Protein AF-A0A3B8NAS3-F1 (afdb_monomer_lite)

Foldseek 3Di:
DDPPPDPPVVVVVVVVVVVVVVVVVVVCCVVVVPPPQQDDDLLLQCCLPVHPPPPSVVLVPDPVNCRSVQLVVQLCCLVVVDVDHRDEDPAWDFADDPLVLQADDDVLLCVQFPQPPFDDPVSNLVSLLVLLQPQPNCPVDDPVSSNVLSVQLSRLLGRNQQGWAWWADPNDIDTFGSSNPHSSSLSSQLCHQASSFQRTKDWDQDPDPPDRTWIQGGSNRQTPVLLVVLCNGCVVSVDRADPSSCSHSNVVSSSSSVSSSVSSCVVVVD

Structure (mmCIF, N/CA/C/O backbone):
data_AF-A0A3B8NAS3-F1
#
_entry.id   AF-A0A3B8NAS3-F1
#
loop_
_atom_site.group_PDB
_atom_site.id
_atom_site.type_symbol
_atom_site.label_atom_id
_atom_site.label_alt_id
_atom_site.label_comp_id
_atom_site.label_asym_id
_atom_site.label_entity_id
_atom_site.label_seq_id
_atom_site.pdbx_PDB_ins_code
_atom_site.Cartn_x
_atom_site.Cartn_y
_atom_site.Cartn_z
_atom_site.occupancy
_atom_site.B_iso_or_equiv
_atom_site.auth_seq_id
_atom_site.auth_comp_id
_atom_site.auth_asym_id
_atom_site.auth_atom_id
_atom_site.pdbx_PDB_model_num
ATOM 1 N N . MET A 1 1 ? -43.474 -71.289 -0.912 1.00 42.25 1 MET A N 1
ATOM 2 C CA . MET A 1 1 ? -43.502 -69.944 -0.306 1.00 42.25 1 MET A CA 1
ATOM 3 C C . MET A 1 1 ? -42.101 -69.642 0.193 1.00 42.25 1 MET A C 1
ATOM 5 O O . MET A 1 1 ? -41.734 -70.113 1.257 1.00 42.25 1 MET A O 1
ATOM 9 N N . THR A 1 2 ? -41.310 -68.921 -0.598 1.00 35.16 2 THR A N 1
ATOM 10 C CA . THR A 1 2 ? -39.991 -68.438 -0.173 1.00 35.16 2 THR A CA 1
ATOM 11 C C . THR A 1 2 ? -39.889 -67.001 -0.648 1.00 35.16 2 THR A C 1
ATOM 13 O O . THR A 1 2 ? -39.637 -66.734 -1.818 1.00 35.16 2 THR A O 1
ATOM 16 N N . ILE A 1 3 ? -40.209 -66.071 0.248 1.00 39.84 3 ILE A N 1
ATOM 17 C CA . ILE A 1 3 ? -40.048 -64.640 0.008 1.00 39.84 3 ILE A CA 1
ATOM 18 C C . ILE A 1 3 ? -38.548 -64.359 0.138 1.00 39.84 3 ILE A C 1
ATOM 20 O O . ILE A 1 3 ? -38.007 -64.412 1.243 1.00 39.84 3 ILE A O 1
ATOM 24 N N . MET A 1 4 ? -37.869 -64.089 -0.981 1.00 38.59 4 MET A N 1
ATOM 25 C CA . MET A 1 4 ? -36.524 -63.507 -0.970 1.00 38.59 4 MET A CA 1
ATOM 26 C C . MET A 1 4 ? -36.605 -62.130 -0.306 1.00 38.59 4 MET A C 1
ATOM 28 O O . MET A 1 4 ? -37.129 -61.173 -0.870 1.00 38.59 4 MET A O 1
ATOM 32 N N . LYS A 1 5 ? -36.108 -62.048 0.928 1.00 49.00 5 LYS A N 1
ATOM 33 C CA . LYS A 1 5 ? -36.022 -60.829 1.734 1.00 49.00 5 LYS A CA 1
ATOM 34 C C . LYS A 1 5 ? -34.544 -60.437 1.852 1.00 49.00 5 LYS A C 1
ATOM 36 O O . LYS A 1 5 ? -33.938 -60.595 2.905 1.00 49.00 5 LYS A O 1
ATOM 41 N N . THR A 1 6 ? -33.940 -59.993 0.749 1.00 50.91 6 THR A N 1
ATOM 42 C CA . THR A 1 6 ? -32.501 -59.647 0.692 1.00 50.91 6 THR A CA 1
ATOM 43 C C . THR A 1 6 ? -32.195 -58.240 0.171 1.00 50.91 6 THR A C 1
ATOM 45 O O . THR A 1 6 ? -31.082 -57.769 0.380 1.00 50.91 6 THR A O 1
ATOM 48 N N . ASN A 1 7 ? -33.162 -57.516 -0.406 1.00 52.41 7 ASN A N 1
ATOM 49 C CA . ASN A 1 7 ? -32.865 -56.252 -1.102 1.00 52.41 7 ASN A CA 1
ATOM 50 C C . ASN A 1 7 ? -32.568 -55.064 -0.162 1.00 52.41 7 ASN A C 1
ATOM 52 O O . ASN A 1 7 ? -31.621 -54.325 -0.396 1.00 52.41 7 ASN A O 1
ATOM 56 N N . GLY A 1 8 ? -33.260 -54.931 0.976 1.00 54.09 8 GLY A N 1
ATOM 57 C CA . GLY A 1 8 ? -33.121 -53.737 1.831 1.00 54.09 8 GLY A CA 1
ATOM 58 C C . GLY A 1 8 ? -31.775 -53.569 2.557 1.00 54.09 8 GLY A C 1
ATOM 59 O O . GLY A 1 8 ? -31.439 -52.463 2.965 1.00 54.09 8 GLY A O 1
ATOM 60 N N . LYS A 1 9 ? -30.988 -54.642 2.734 1.00 56.12 9 LYS A N 1
ATOM 61 C CA . LYS A 1 9 ? -29.658 -54.557 3.376 1.00 56.12 9 LYS A CA 1
ATOM 62 C C . LYS A 1 9 ? -28.564 -54.138 2.397 1.00 56.12 9 LYS A C 1
ATOM 64 O O . LYS A 1 9 ? -27.650 -53.423 2.795 1.00 56.12 9 LYS A O 1
ATOM 69 N N . ILE A 1 10 ? -28.665 -54.581 1.143 1.00 60.59 10 ILE A N 1
ATOM 70 C CA . ILE A 1 10 ? -27.736 -54.193 0.077 1.00 60.59 10 ILE A CA 1
ATOM 71 C C . ILE A 1 10 ? -27.995 -52.730 -0.292 1.00 60.59 10 ILE A C 1
ATOM 73 O O . ILE A 1 10 ? -27.046 -51.956 -0.345 1.00 60.59 10 ILE A O 1
ATOM 77 N N . ASP A 1 11 ? -29.263 -52.325 -0.400 1.00 67.31 11 ASP A N 1
ATOM 78 C CA . ASP A 1 11 ? -29.638 -50.930 -0.661 1.00 67.31 11 ASP A CA 1
ATOM 79 C C . ASP A 1 11 ? -29.150 -49.979 0.441 1.00 67.31 11 ASP A C 1
ATOM 81 O O . ASP A 1 11 ? -28.613 -48.913 0.147 1.00 67.31 11 ASP A O 1
ATOM 85 N N . LEU A 1 12 ? -29.254 -50.383 1.715 1.00 75.25 12 LEU A N 1
ATOM 86 C CA . LEU A 1 12 ? -28.736 -49.588 2.830 1.00 75.25 12 LEU A CA 1
ATOM 87 C C . LEU A 1 12 ? -27.204 -49.497 2.805 1.00 75.25 12 LEU A C 1
ATOM 89 O O . LEU A 1 12 ? -26.663 -48.413 2.989 1.00 75.25 12 LEU A O 1
ATOM 93 N N . ALA A 1 13 ? -26.502 -50.604 2.542 1.00 78.31 13 ALA A N 1
ATOM 94 C CA . ALA A 1 13 ? -25.041 -50.615 2.467 1.00 78.31 13 ALA A CA 1
ATOM 95 C C . ALA A 1 13 ? -24.512 -49.745 1.313 1.00 78.31 13 ALA A C 1
ATOM 97 O O . ALA A 1 13 ? -23.556 -48.992 1.497 1.00 78.31 13 ALA A O 1
ATOM 98 N N . VAL A 1 14 ? -25.162 -49.803 0.146 1.00 80.25 14 VAL A N 1
ATOM 99 C CA . VAL A 1 14 ? -24.832 -48.972 -1.021 1.00 80.25 14 VAL A CA 1
ATOM 100 C C . VAL A 1 14 ? -25.126 -47.498 -0.737 1.00 80.25 14 VAL A C 1
ATOM 102 O O . VAL A 1 14 ? -24.290 -46.643 -1.026 1.00 80.25 14 VAL A O 1
ATOM 105 N N . PHE A 1 15 ? -26.261 -47.188 -0.106 1.00 79.94 15 PHE A N 1
ATOM 106 C CA . PHE A 1 15 ? -26.601 -45.821 0.289 1.00 79.94 15 PHE A CA 1
ATOM 107 C C . PHE A 1 15 ? -25.605 -45.247 1.307 1.00 79.94 15 PHE A C 1
ATOM 109 O O . PHE A 1 15 ? -25.122 -44.129 1.138 1.00 79.94 15 PHE A O 1
ATOM 116 N N . THR A 1 16 ? -25.231 -46.017 2.334 1.00 84.50 16 THR A N 1
ATOM 117 C CA . THR A 1 16 ? -24.219 -45.597 3.314 1.00 84.50 16 THR A CA 1
ATOM 118 C C . THR A 1 16 ? -22.858 -45.378 2.656 1.00 84.50 16 THR A C 1
ATOM 120 O O . THR A 1 16 ? -22.213 -44.367 2.931 1.00 84.50 16 THR A O 1
ATOM 123 N N . ALA A 1 17 ? -22.436 -46.263 1.747 1.00 85.50 17 ALA A N 1
ATOM 124 C CA . ALA A 1 17 ? -21.191 -46.091 1.000 1.00 85.50 17 ALA A CA 1
ATOM 125 C C . ALA A 1 17 ? -21.200 -44.810 0.145 1.00 85.50 17 ALA A C 1
ATOM 127 O O . ALA A 1 17 ? -20.203 -44.091 0.111 1.00 85.50 17 ALA A O 1
ATOM 128 N N . LEU A 1 18 ? -22.335 -44.482 -0.482 1.00 85.81 18 LEU A N 1
ATOM 129 C CA . LEU A 1 18 ? -22.500 -43.259 -1.271 1.00 85.81 18 LEU A CA 1
ATOM 130 C C . LEU A 1 18 ? -22.397 -41.996 -0.402 1.00 85.81 18 LEU A C 1
ATOM 132 O O . LEU A 1 18 ? -21.686 -41.060 -0.757 1.00 85.81 18 LEU A O 1
ATOM 136 N N . VAL A 1 19 ? -23.064 -41.973 0.757 1.00 87.00 19 VAL A N 1
ATOM 137 C CA . VAL A 1 19 ? -23.007 -40.836 1.694 1.00 87.00 19 VAL A CA 1
ATOM 138 C C . VAL A 1 19 ? -21.587 -40.636 2.225 1.00 87.00 19 VAL A C 1
ATOM 140 O O . VAL A 1 19 ? -21.108 -39.505 2.274 1.00 87.00 19 VAL A O 1
ATOM 143 N N . VAL A 1 20 ? -20.885 -41.721 2.565 1.00 89.50 20 VAL A N 1
ATOM 144 C CA . VAL A 1 20 ? -19.481 -41.666 3.000 1.00 89.50 20 VAL A CA 1
ATOM 145 C C . VAL A 1 20 ? -18.577 -41.151 1.879 1.00 89.50 20 VAL A C 1
ATOM 147 O O . VAL A 1 20 ? -17.720 -40.310 2.138 1.00 89.50 20 VAL A O 1
ATOM 150 N N . ALA A 1 21 ? -18.793 -41.579 0.632 1.00 87.94 21 ALA A N 1
ATOM 151 C CA . ALA A 1 21 ? -18.039 -41.088 -0.519 1.00 87.94 21 ALA A CA 1
ATOM 152 C C . ALA A 1 21 ? -18.279 -39.590 -0.773 1.00 87.94 21 ALA A C 1
ATOM 154 O O . ALA A 1 21 ? -17.321 -38.848 -0.970 1.00 87.94 21 ALA A O 1
ATOM 155 N N . ILE A 1 22 ? -19.528 -39.117 -0.700 1.00 85.88 22 ILE A N 1
ATOM 156 C CA . ILE A 1 22 ? -19.862 -37.690 -0.842 1.00 85.88 22 ILE A CA 1
ATOM 157 C C . ILE A 1 22 ? -19.256 -36.869 0.301 1.00 85.88 22 ILE A C 1
ATOM 159 O O . ILE A 1 22 ? -18.725 -35.787 0.053 1.00 85.88 22 ILE A O 1
ATOM 163 N N . ALA A 1 23 ? -19.291 -37.375 1.537 1.00 83.00 23 ALA A N 1
ATOM 164 C CA . ALA A 1 23 ? -18.674 -36.719 2.685 1.00 83.00 23 ALA A CA 1
ATOM 165 C C . ALA A 1 23 ? -17.148 -36.642 2.530 1.00 83.00 23 ALA A C 1
ATOM 167 O O . ALA A 1 23 ? -16.567 -35.583 2.755 1.00 83.00 23 ALA A O 1
ATOM 168 N N . LEU A 1 24 ? -16.501 -37.721 2.078 1.00 86.00 24 LEU A N 1
ATOM 169 C CA . LEU A 1 24 ? -15.065 -37.750 1.793 1.00 86.00 24 LEU A CA 1
ATOM 170 C C . LEU A 1 24 ? -14.693 -36.789 0.668 1.00 86.00 24 LEU A C 1
ATOM 172 O O . LEU A 1 24 ? -13.782 -35.993 0.850 1.00 86.00 24 LEU A O 1
ATOM 176 N N . ILE A 1 25 ? -15.413 -36.808 -0.455 1.00 82.50 25 ILE A N 1
ATOM 177 C CA . ILE A 1 25 ? -15.167 -35.898 -1.580 1.00 82.50 25 ILE A CA 1
ATOM 178 C C . ILE A 1 25 ? -15.383 -34.450 -1.143 1.00 82.50 25 ILE A C 1
ATOM 180 O O . ILE A 1 25 ? -14.538 -33.613 -1.421 1.00 82.50 25 ILE A O 1
ATOM 184 N N . SER A 1 26 ? -16.448 -34.151 -0.398 1.00 72.19 26 SER A N 1
ATOM 185 C CA . SER A 1 26 ? -16.691 -32.811 0.158 1.00 72.19 26 SER A CA 1
ATOM 186 C C . SER A 1 26 ? -15.589 -32.382 1.127 1.00 72.19 26 SER A C 1
ATOM 188 O O . SER A 1 26 ? -15.176 -31.229 1.106 1.00 72.19 26 SER A O 1
ATOM 190 N N . THR A 1 27 ? -15.077 -33.301 1.950 1.00 75.44 27 THR A N 1
ATOM 191 C CA . THR A 1 27 ? -13.991 -33.016 2.900 1.00 75.44 27 THR A CA 1
ATOM 192 C C . THR A 1 27 ? -12.663 -32.809 2.176 1.00 75.44 27 THR A C 1
ATOM 194 O O . THR A 1 27 ? -11.937 -31.876 2.500 1.00 75.44 27 THR A O 1
ATOM 197 N N . ILE A 1 28 ? -12.358 -33.631 1.168 1.00 74.69 28 ILE A N 1
ATOM 198 C CA . ILE A 1 28 ? -11.177 -33.483 0.312 1.00 74.69 28 ILE A CA 1
ATOM 199 C C . ILE A 1 28 ? -11.277 -32.172 -0.454 1.00 74.69 28 ILE A C 1
ATOM 201 O O . ILE A 1 28 ? -10.350 -31.387 -0.390 1.00 74.69 28 ILE A O 1
ATOM 205 N N . LEU A 1 29 ? -12.411 -31.875 -1.091 1.00 66.25 29 LEU A N 1
ATOM 206 C CA . LEU A 1 29 ? -12.625 -30.609 -1.784 1.00 66.25 29 LEU A CA 1
ATOM 207 C C . LEU A 1 29 ? -12.511 -29.423 -0.831 1.00 66.25 29 LEU A C 1
ATOM 209 O O . LEU A 1 29 ? -11.868 -28.464 -1.209 1.00 66.25 29 LEU A O 1
ATOM 213 N N . PHE A 1 30 ? -13.034 -29.493 0.396 1.00 63.56 30 PHE A N 1
ATOM 214 C CA . PHE A 1 30 ? -12.893 -28.434 1.404 1.00 63.56 30 PHE A CA 1
ATOM 215 C C . PHE A 1 30 ? -11.441 -28.243 1.881 1.00 63.56 30 PHE A C 1
ATOM 217 O O . PHE A 1 30 ? -10.997 -27.118 2.115 1.00 63.56 30 PHE A O 1
ATOM 224 N N . LEU A 1 31 ? -10.683 -29.335 2.021 1.00 57.06 31 LEU A N 1
ATOM 225 C CA . LEU A 1 31 ? -9.267 -29.304 2.394 1.00 57.06 31 LEU A CA 1
ATOM 226 C C . LEU A 1 31 ? -8.372 -28.858 1.226 1.00 57.06 31 LEU A C 1
ATOM 228 O O . LEU A 1 31 ? -7.424 -28.114 1.448 1.00 57.06 31 LEU A O 1
ATOM 232 N N . SER A 1 32 ? -8.693 -29.263 -0.005 1.00 47.28 32 SER A N 1
ATOM 233 C CA . SER A 1 32 ? -8.001 -28.907 -1.250 1.00 47.28 32 SER A CA 1
ATOM 234 C C . SER A 1 32 ? -8.395 -27.526 -1.779 1.00 47.28 32 SER A C 1
ATOM 236 O O . SER A 1 32 ? -7.610 -26.903 -2.482 1.00 47.28 32 SER A O 1
ATOM 238 N N . SER A 1 33 ? -9.579 -27.014 -1.425 1.00 41.94 33 SER A N 1
ATOM 239 C CA . SER A 1 33 ? -10.022 -25.643 -1.710 1.00 41.94 33 SER A CA 1
ATOM 240 C C . SER A 1 33 ? -9.439 -24.623 -0.741 1.00 41.94 33 SER A C 1
ATOM 242 O O . SER A 1 33 ? -9.737 -23.434 -0.863 1.00 41.94 33 SER A O 1
ATOM 244 N N . ARG A 1 34 ? -8.592 -25.047 0.208 1.00 43.28 34 ARG A N 1
ATOM 245 C CA . ARG A 1 34 ? -7.581 -24.149 0.764 1.00 43.28 34 ARG A CA 1
ATOM 246 C C . ARG A 1 34 ? -6.587 -23.857 -0.354 1.00 43.28 34 ARG A C 1
ATOM 248 O O . ARG A 1 34 ? -5.502 -24.426 -0.399 1.00 43.28 34 ARG A O 1
ATOM 255 N N . VAL A 1 35 ? -7.011 -23.000 -1.286 1.00 45.69 35 VAL A N 1
ATOM 256 C CA . VAL A 1 35 ? -6.116 -22.221 -2.137 1.00 45.69 35 VAL A CA 1
ATOM 257 C C . VAL A 1 35 ? -5.003 -21.764 -1.209 1.00 45.69 35 VAL A C 1
ATOM 259 O O . VAL A 1 35 ? -5.309 -21.194 -0.159 1.00 45.69 35 VAL A O 1
ATOM 262 N N . ALA A 1 36 ? -3.759 -22.139 -1.515 1.00 53.91 36 ALA A N 1
ATOM 263 C CA . ALA A 1 36 ? -2.618 -21.707 -0.725 1.00 53.91 36 ALA A CA 1
ATOM 264 C C . ALA A 1 36 ? -2.757 -20.193 -0.551 1.00 53.91 36 ALA A C 1
ATOM 266 O O . ALA A 1 36 ? -2.854 -19.474 -1.547 1.00 53.91 36 ALA A O 1
ATOM 267 N N . GLU A 1 37 ? -2.908 -19.735 0.694 1.00 61.16 37 GLU A N 1
ATOM 268 C CA . GLU A 1 37 ? -2.966 -18.300 0.939 1.00 61.16 37 GLU A CA 1
ATOM 269 C C . GLU A 1 37 ? -1.677 -17.708 0.364 1.00 61.16 37 GLU A C 1
ATOM 271 O O . GLU A 1 37 ? -0.613 -18.312 0.561 1.00 61.16 37 GLU A O 1
ATOM 276 N N . PRO A 1 38 ? -1.753 -16.585 -0.371 1.00 71.94 38 PRO A N 1
ATOM 277 C CA . PRO A 1 38 ? -0.545 -15.902 -0.798 1.00 71.94 38 PRO A CA 1
ATOM 278 C C . PRO A 1 38 ? 0.337 -15.680 0.431 1.00 71.94 38 PRO A C 1
ATOM 280 O O . PRO A 1 38 ? -0.153 -15.313 1.499 1.00 71.94 38 PRO A O 1
ATOM 283 N N . GLY A 1 39 ? 1.613 -16.026 0.296 1.00 82.69 39 GLY A N 1
ATOM 284 C CA . GLY A 1 39 ? 2.576 -16.003 1.387 1.00 82.69 39 GLY A CA 1
ATOM 285 C C . GLY A 1 39 ? 3.516 -14.810 1.299 1.00 82.69 39 GLY A C 1
ATOM 286 O O . GLY A 1 39 ? 3.350 -13.901 0.489 1.00 82.69 39 GLY A O 1
ATOM 287 N N . PHE A 1 40 ? 4.549 -14.837 2.133 1.00 92.44 40 PHE A N 1
ATOM 288 C CA . PHE A 1 40 ? 5.656 -13.899 2.023 1.00 92.44 40 PHE A CA 1
ATOM 289 C C . PHE A 1 40 ? 6.587 -14.324 0.885 1.00 92.44 40 PHE A C 1
ATOM 291 O O . PHE A 1 40 ? 7.200 -15.390 0.972 1.00 92.44 40 PHE A O 1
ATOM 298 N N . ASP A 1 41 ? 6.728 -13.472 -0.129 1.00 94.31 41 ASP A N 1
ATOM 299 C CA . ASP A 1 41 ? 7.718 -13.627 -1.193 1.00 94.31 41 ASP A CA 1
ATOM 300 C C . ASP A 1 41 ? 8.765 -12.497 -1.103 1.00 94.31 41 ASP A C 1
ATOM 302 O O . ASP A 1 41 ? 8.419 -11.320 -1.268 1.00 94.31 41 ASP A O 1
ATOM 306 N N . PRO A 1 42 ? 10.046 -12.812 -0.832 1.00 93.88 42 PRO A N 1
ATOM 307 C CA . PRO A 1 42 ? 11.089 -11.801 -0.704 1.00 93.88 42 PRO A CA 1
ATOM 308 C C . PRO A 1 42 ? 11.365 -11.054 -2.017 1.00 93.88 42 PRO A C 1
ATOM 310 O O . PRO A 1 42 ? 11.713 -9.877 -1.967 1.00 93.88 42 PRO A O 1
ATOM 313 N N . CYS A 1 43 ? 11.175 -11.677 -3.183 1.00 95.56 43 CYS A N 1
ATOM 314 C CA . CYS A 1 43 ? 11.372 -11.017 -4.470 1.00 95.56 43 CYS A CA 1
ATOM 315 C C . CYS A 1 43 ? 10.285 -9.988 -4.762 1.00 95.56 43 CYS A C 1
ATOM 317 O O . CYS A 1 43 ? 10.601 -8.909 -5.262 1.00 95.56 43 CYS A O 1
ATOM 319 N N . VAL A 1 44 ? 9.033 -10.257 -4.386 1.00 96.31 44 VAL A N 1
ATOM 320 C CA . VAL A 1 44 ? 7.960 -9.250 -4.471 1.00 96.31 44 VAL A CA 1
ATOM 321 C C . VAL A 1 44 ? 8.300 -8.030 -3.608 1.00 96.31 44 VAL A C 1
ATOM 323 O O . VAL A 1 44 ? 8.119 -6.892 -4.040 1.00 96.31 44 VAL A O 1
ATOM 326 N N . VAL A 1 45 ? 8.857 -8.254 -2.414 1.00 96.25 45 VAL A N 1
ATOM 327 C CA . VAL A 1 45 ? 9.296 -7.186 -1.502 1.00 96.25 45 VAL A CA 1
ATOM 328 C C . VAL A 1 45 ? 10.482 -6.395 -2.068 1.00 96.25 45 VAL A C 1
ATOM 330 O O . VAL A 1 45 ? 10.477 -5.166 -1.994 1.00 96.25 45 VAL A O 1
ATOM 333 N N . VAL A 1 46 ? 11.469 -7.068 -2.675 1.00 96.25 46 VAL A N 1
ATOM 334 C CA . VAL A 1 46 ? 12.570 -6.397 -3.389 1.00 96.25 46 VAL A CA 1
ATOM 335 C C . VAL A 1 46 ? 12.017 -5.533 -4.516 1.00 96.25 46 VAL A C 1
ATOM 337 O O . VAL A 1 46 ? 12.349 -4.355 -4.591 1.00 96.25 46 VAL A O 1
ATOM 340 N N . MET A 1 47 ? 11.150 -6.078 -5.373 1.00 95.62 47 MET A N 1
ATOM 341 C CA . MET A 1 47 ? 10.590 -5.334 -6.506 1.00 95.62 47 MET A CA 1
ATOM 342 C C . MET A 1 47 ? 9.764 -4.132 -6.059 1.00 95.62 47 MET A C 1
ATOM 344 O O . MET A 1 47 ? 9.798 -3.092 -6.710 1.00 95.62 47 MET A O 1
ATOM 348 N N . TYR A 1 48 ? 9.051 -4.251 -4.938 1.00 94.94 48 TYR A N 1
ATOM 349 C CA . TYR A 1 48 ? 8.335 -3.133 -4.340 1.00 94.94 48 TYR A CA 1
ATOM 350 C C . TYR A 1 48 ? 9.263 -1.957 -4.002 1.00 94.94 48 TYR A C 1
ATOM 352 O O . TYR A 1 48 ? 8.947 -0.808 -4.303 1.00 94.94 48 TYR A O 1
ATOM 360 N N . ASN A 1 49 ? 10.412 -2.244 -3.389 1.00 93.94 49 ASN A N 1
ATOM 361 C CA . ASN A 1 49 ? 11.311 -1.224 -2.856 1.00 93.94 49 ASN A CA 1
ATOM 362 C C . ASN A 1 49 ? 12.373 -0.740 -3.851 1.00 93.94 49 ASN A C 1
ATOM 364 O O . ASN A 1 49 ? 12.598 0.460 -3.975 1.00 93.94 49 ASN A O 1
ATOM 368 N N . ALA A 1 50 ? 13.027 -1.663 -4.553 1.00 91.06 50 ALA A N 1
ATOM 369 C CA . ALA A 1 50 ? 14.094 -1.372 -5.508 1.00 91.06 50 ALA A CA 1
ATOM 370 C C . ALA A 1 50 ? 13.572 -1.085 -6.927 1.00 91.06 50 ALA A C 1
ATOM 372 O O . ALA A 1 50 ? 14.315 -0.575 -7.766 1.00 91.06 50 ALA A O 1
ATOM 373 N N . GLY A 1 51 ? 12.298 -1.386 -7.194 1.00 91.25 51 GLY A N 1
ATOM 374 C CA . GLY A 1 51 ? 11.642 -1.173 -8.477 1.00 91.25 51 GLY A CA 1
ATOM 375 C C . GLY A 1 51 ? 11.384 -2.462 -9.260 1.00 91.25 51 GLY A C 1
ATOM 376 O O . GLY A 1 51 ? 12.058 -3.483 -9.109 1.00 91.25 51 GLY A O 1
ATOM 377 N N . LEU A 1 52 ? 10.391 -2.404 -10.147 1.00 90.44 52 LEU A N 1
ATOM 378 C CA . LEU A 1 52 ? 10.035 -3.517 -11.027 1.00 90.44 52 LEU A CA 1
ATOM 379 C C . LEU A 1 52 ? 11.180 -3.815 -11.998 1.00 90.44 52 LEU A C 1
ATOM 381 O O . LEU A 1 52 ? 11.667 -2.922 -12.690 1.00 90.44 52 LEU A O 1
ATOM 385 N N . GLY A 1 53 ? 11.593 -5.082 -12.049 1.00 86.31 53 GLY A N 1
ATOM 386 C CA . GLY A 1 53 ? 12.753 -5.526 -12.826 1.00 86.31 53 GLY A CA 1
ATOM 387 C C . GLY A 1 53 ? 14.081 -5.499 -12.063 1.00 86.31 53 GLY A C 1
ATOM 388 O O . GLY A 1 53 ? 15.113 -5.804 -12.659 1.00 86.31 53 GLY A O 1
ATOM 389 N N . ALA A 1 54 ? 14.078 -5.166 -10.767 1.00 91.62 54 ALA A N 1
ATOM 390 C CA . ALA A 1 54 ? 15.248 -5.346 -9.914 1.00 91.62 54 ALA A CA 1
ATOM 391 C C . ALA A 1 54 ? 15.713 -6.815 -9.903 1.00 91.62 54 ALA A C 1
ATOM 393 O O . ALA A 1 54 ? 14.897 -7.739 -9.846 1.00 91.62 54 ALA A O 1
ATOM 394 N N . ASP A 1 55 ? 17.033 -7.029 -9.922 1.00 92.69 55 ASP A N 1
ATOM 395 C CA . ASP A 1 55 ? 17.623 -8.361 -9.770 1.00 92.69 55 ASP A CA 1
ATOM 396 C C . ASP A 1 55 ? 17.462 -8.825 -8.319 1.00 92.69 55 ASP A C 1
ATOM 398 O O . ASP A 1 55 ? 18.266 -8.495 -7.443 1.00 92.69 55 ASP A O 1
ATOM 402 N N . CYS A 1 56 ? 16.398 -9.590 -8.072 1.00 93.19 56 CYS A N 1
ATOM 403 C CA . CYS A 1 56 ? 16.079 -10.109 -6.749 1.00 93.19 56 CYS A CA 1
ATOM 404 C C . CYS A 1 56 ? 17.273 -10.829 -6.106 1.00 93.19 56 CYS A C 1
ATOM 406 O O . CYS A 1 56 ? 17.572 -10.600 -4.937 1.00 93.19 56 CYS A O 1
ATOM 408 N N . ASN A 1 57 ? 18.000 -11.653 -6.866 1.00 93.94 57 ASN A N 1
ATOM 409 C CA . ASN A 1 57 ? 19.107 -12.428 -6.312 1.00 93.94 57 ASN A CA 1
ATOM 410 C C . ASN A 1 57 ? 20.272 -11.531 -5.895 1.00 93.94 57 ASN A C 1
ATOM 412 O O . ASN A 1 57 ? 20.914 -11.812 -4.886 1.00 93.94 57 ASN A O 1
ATOM 416 N N . ALA A 1 58 ? 20.550 -10.461 -6.641 1.00 94.88 58 ALA A N 1
ATOM 417 C CA . ALA A 1 58 ? 21.586 -9.508 -6.258 1.00 94.88 58 ALA A CA 1
ATOM 418 C C . ALA A 1 58 ? 21.252 -8.834 -4.917 1.00 94.88 58 ALA A C 1
ATOM 420 O O . ALA A 1 58 ? 22.091 -8.827 -4.022 1.00 94.88 58 ALA A O 1
ATOM 421 N N . PHE A 1 59 ? 20.014 -8.356 -4.747 1.00 94.38 59 PHE A N 1
ATOM 422 C CA . PHE A 1 59 ? 19.570 -7.708 -3.507 1.00 94.38 59 PHE A CA 1
ATOM 423 C C . PHE A 1 59 ? 19.501 -8.667 -2.316 1.00 94.38 59 PHE A C 1
ATOM 425 O O . PHE A 1 59 ? 19.890 -8.297 -1.215 1.00 94.38 59 PHE A O 1
ATOM 432 N N . LEU A 1 60 ? 19.039 -9.906 -2.511 1.00 92.62 60 LEU A N 1
ATOM 433 C CA . LEU A 1 60 ? 18.968 -10.889 -1.423 1.00 92.62 60 LEU A CA 1
ATOM 434 C C . LEU A 1 60 ? 20.343 -11.406 -0.978 1.00 92.62 60 LEU A C 1
ATOM 436 O O . LEU A 1 60 ? 20.465 -11.922 0.130 1.00 92.62 60 LEU A O 1
ATOM 440 N N . ASN A 1 61 ? 21.365 -11.279 -1.826 1.00 94.31 61 ASN A N 1
ATOM 441 C CA . ASN A 1 61 ? 22.746 -11.615 -1.478 1.00 94.31 61 ASN A CA 1
ATOM 442 C C . ASN A 1 61 ? 23.552 -10.405 -0.973 1.00 94.31 61 ASN A C 1
ATOM 444 O O . ASN A 1 61 ? 24.701 -10.580 -0.562 1.00 94.31 61 ASN A O 1
ATOM 448 N N . ASP A 1 62 ? 22.984 -9.198 -1.004 1.00 93.31 62 ASP A N 1
ATOM 449 C CA . ASP A 1 62 ? 23.610 -7.992 -0.468 1.00 93.31 62 ASP A CA 1
ATOM 450 C C . ASP A 1 62 ? 23.405 -7.924 1.053 1.00 93.31 62 ASP A C 1
ATOM 452 O O . ASP A 1 62 ? 22.284 -7.795 1.545 1.00 93.31 62 ASP A O 1
ATOM 456 N N . SER A 1 63 ? 24.500 -7.995 1.815 1.00 90.38 63 SER A N 1
ATOM 457 C CA . SER A 1 63 ? 24.461 -7.953 3.281 1.00 90.38 63 SER A CA 1
ATOM 458 C C . SER A 1 63 ? 23.990 -6.615 3.851 1.00 90.38 63 SER A C 1
ATOM 460 O O . SER A 1 63 ? 23.556 -6.572 5.002 1.00 90.38 63 SER A O 1
ATOM 462 N N . ASP A 1 64 ? 24.081 -5.533 3.075 1.00 91.50 64 ASP A N 1
ATOM 463 C CA . ASP A 1 64 ? 23.662 -4.199 3.507 1.00 91.50 64 ASP A CA 1
ATOM 464 C C . ASP A 1 64 ? 22.170 -3.944 3.210 1.00 91.50 64 ASP A C 1
ATOM 466 O O . ASP A 1 64 ? 21.562 -3.006 3.747 1.00 91.50 64 ASP A O 1
ATOM 470 N N . TYR A 1 65 ? 21.531 -4.808 2.412 1.00 90.62 65 TYR A N 1
ATOM 471 C CA . TYR A 1 65 ? 20.124 -4.688 2.051 1.00 90.62 65 TYR A CA 1
ATOM 472 C C . TYR A 1 65 ? 19.190 -5.293 3.112 1.00 90.62 65 TYR A C 1
ATOM 474 O O . TYR A 1 65 ? 18.768 -6.444 3.060 1.00 90.62 65 TYR A O 1
ATOM 482 N N . SER A 1 66 ? 18.803 -4.471 4.088 1.00 91.19 66 SER A N 1
ATOM 483 C CA . SER A 1 66 ? 17.991 -4.898 5.245 1.00 91.19 66 SER A CA 1
ATOM 484 C C . SER A 1 66 ? 16.470 -4.731 5.089 1.00 91.19 66 SER A C 1
ATOM 486 O O . SER A 1 66 ? 15.712 -5.021 6.023 1.00 91.19 66 SER A O 1
ATOM 488 N N . TYR A 1 67 ? 15.998 -4.252 3.933 1.00 92.75 67 TYR A N 1
ATOM 489 C CA . TYR A 1 67 ? 14.583 -3.922 3.728 1.00 92.75 67 TYR A CA 1
ATOM 490 C C . TYR A 1 67 ? 13.677 -5.158 3.819 1.00 92.75 67 TYR A C 1
ATOM 492 O O . TYR A 1 67 ? 12.681 -5.146 4.544 1.00 92.75 67 TYR A O 1
ATOM 500 N N . VAL A 1 68 ? 14.053 -6.253 3.151 1.00 94.00 68 VAL A N 1
ATOM 501 C CA . VAL A 1 68 ? 13.287 -7.512 3.158 1.00 94.00 68 VAL A CA 1
ATOM 502 C C . VAL A 1 68 ? 13.144 -8.062 4.574 1.00 94.00 68 VAL A C 1
ATOM 504 O O . VAL A 1 68 ? 12.044 -8.442 4.972 1.00 94.00 68 VAL A O 1
ATOM 507 N N . ASP A 1 69 ? 14.209 -8.019 5.376 1.00 93.00 69 ASP A N 1
ATOM 508 C CA . ASP A 1 69 ? 14.168 -8.451 6.775 1.00 93.00 69 ASP A CA 1
ATOM 509 C C . ASP A 1 69 ? 13.255 -7.568 7.633 1.00 93.00 69 ASP A C 1
ATOM 511 O O . ASP A 1 69 ? 12.561 -8.060 8.528 1.00 93.00 69 ASP A O 1
ATOM 515 N N . ALA A 1 70 ? 13.234 -6.256 7.379 1.00 92.69 70 ALA A N 1
ATOM 516 C CA . ALA A 1 70 ? 12.326 -5.339 8.060 1.00 92.69 70 ALA A CA 1
ATOM 517 C C . ALA A 1 70 ? 10.860 -5.660 7.741 1.00 92.69 70 ALA A C 1
ATOM 519 O O . ALA A 1 70 ? 10.045 -5.761 8.665 1.00 92.69 70 ALA A O 1
ATOM 520 N N . VAL A 1 71 ? 10.539 -5.899 6.465 1.00 95.19 71 VAL A N 1
ATOM 521 C CA . VAL A 1 71 ? 9.187 -6.293 6.046 1.00 95.19 71 VAL A CA 1
ATOM 522 C C . VAL A 1 71 ? 8.837 -7.668 6.605 1.00 95.19 71 VAL A C 1
ATOM 524 O O . VAL A 1 71 ? 7.733 -7.844 7.116 1.00 95.19 71 VAL A O 1
ATOM 527 N N . LYS A 1 72 ? 9.772 -8.626 6.617 1.00 95.12 72 LYS A N 1
ATOM 528 C CA . LYS A 1 72 ? 9.549 -9.959 7.191 1.00 95.12 72 LYS A CA 1
ATOM 529 C C . LYS A 1 72 ? 9.206 -9.896 8.677 1.00 95.12 72 LYS A C 1
ATOM 531 O O . LYS A 1 72 ? 8.249 -10.541 9.097 1.00 95.12 72 LYS A O 1
ATOM 536 N N . ARG A 1 73 ? 9.916 -9.084 9.470 1.00 94.31 73 ARG A N 1
ATOM 537 C CA . ARG A 1 73 ? 9.592 -8.880 10.896 1.00 94.31 73 ARG A CA 1
ATOM 538 C C . ARG A 1 73 ? 8.191 -8.301 11.094 1.00 94.31 73 ARG A C 1
ATOM 540 O O . ARG A 1 73 ? 7.470 -8.739 11.988 1.00 94.31 73 ARG A O 1
ATOM 547 N N . ALA A 1 74 ? 7.794 -7.334 10.266 1.00 95.19 74 ALA A N 1
ATOM 548 C CA . ALA A 1 74 ? 6.450 -6.766 10.325 1.00 95.19 74 ALA A CA 1
ATOM 549 C C . ALA A 1 74 ? 5.377 -7.775 9.883 1.00 95.19 74 ALA A C 1
ATOM 551 O O . ALA A 1 74 ? 4.324 -7.884 10.509 1.00 95.19 74 ALA A O 1
ATOM 552 N N . TYR A 1 75 ? 5.663 -8.571 8.856 1.00 96.19 75 TYR A N 1
ATOM 553 C CA . TYR A 1 75 ? 4.790 -9.641 8.387 1.00 96.19 75 TYR A CA 1
ATOM 554 C C . TYR A 1 75 ? 4.597 -10.735 9.447 1.00 96.19 75 TYR A C 1
ATOM 556 O O . TYR A 1 75 ? 3.474 -11.182 9.683 1.00 96.19 75 TYR A O 1
ATOM 564 N N . ASP A 1 76 ? 5.663 -11.113 10.155 1.00 94.88 76 ASP A N 1
ATOM 565 C CA . ASP A 1 76 ? 5.606 -12.056 11.278 1.00 94.88 76 ASP A CA 1
ATOM 566 C C . ASP A 1 76 ? 4.732 -11.540 12.420 1.00 94.88 76 ASP A C 1
ATOM 568 O O . ASP A 1 76 ? 4.008 -12.313 13.050 1.00 94.88 76 ASP A O 1
ATOM 572 N N . TYR A 1 77 ? 4.721 -10.226 12.651 1.00 95.50 77 TYR A N 1
ATOM 573 C CA . TYR A 1 77 ? 3.763 -9.623 13.565 1.00 95.50 77 TYR A CA 1
ATOM 574 C C . TYR A 1 77 ? 2.323 -9.807 13.064 1.00 95.50 77 TYR A C 1
ATOM 576 O O . TYR A 1 77 ? 1.502 -10.380 13.780 1.00 95.50 77 TYR A O 1
ATOM 584 N N . PHE A 1 78 ? 1.998 -9.425 11.825 1.00 95.31 78 PHE A N 1
ATOM 585 C CA . PHE A 1 78 ? 0.626 -9.530 11.299 1.00 95.31 78 PHE A CA 1
ATOM 586 C C . PHE A 1 78 ? 0.115 -10.968 11.112 1.00 95.31 78 PHE A C 1
ATOM 588 O O . PHE A 1 78 ? -1.097 -11.194 11.137 1.00 95.31 78 PHE A O 1
ATOM 595 N N . THR A 1 79 ? 1.010 -11.945 10.972 1.00 93.81 79 THR A N 1
ATOM 596 C CA . THR A 1 79 ? 0.671 -13.379 10.928 1.00 93.81 79 THR A CA 1
ATOM 597 C C . THR A 1 79 ? 0.575 -14.031 12.310 1.00 93.81 79 THR A C 1
ATOM 599 O O . THR A 1 79 ? 0.077 -15.150 12.412 1.00 93.81 79 THR A O 1
ATOM 602 N N . GLY A 1 80 ? 0.997 -13.345 13.379 1.00 91.44 80 GLY A N 1
ATOM 603 C CA . GLY A 1 80 ? 0.988 -13.880 14.747 1.00 91.44 80 GLY A CA 1
ATOM 604 C C . GLY A 1 80 ? 2.183 -14.777 15.083 1.00 91.44 80 GLY A C 1
ATOM 605 O O . GLY A 1 80 ? 2.182 -15.419 16.127 1.00 91.44 80 GLY A O 1
ATOM 606 N N . VAL A 1 81 ? 3.206 -14.820 14.226 1.00 91.06 81 VAL A N 1
ATOM 607 C CA . VAL A 1 81 ? 4.490 -15.478 14.523 1.00 91.06 81 VAL A CA 1
ATOM 608 C C . VAL A 1 81 ? 5.274 -14.679 15.572 1.00 91.06 81 VAL A C 1
ATOM 610 O O . VAL A 1 81 ? 5.952 -15.257 16.419 1.00 91.06 81 VAL A O 1
ATOM 613 N N . SER A 1 82 ? 5.152 -13.350 15.539 1.00 89.00 82 SER A N 1
ATOM 614 C CA . SER A 1 82 ? 5.697 -12.422 16.530 1.00 89.00 82 SER A CA 1
ATOM 615 C C . SER A 1 82 ? 4.574 -11.615 17.188 1.00 89.00 82 SER A C 1
ATOM 617 O O . SER A 1 82 ? 3.611 -11.210 16.534 1.00 89.00 82 SER A O 1
ATOM 619 N N . GLU A 1 83 ? 4.721 -11.323 18.479 1.00 86.56 83 GLU A N 1
ATOM 620 C CA . GLU A 1 83 ? 3.859 -10.365 19.191 1.00 86.56 83 GLU A CA 1
ATOM 621 C C . GLU A 1 83 ? 4.522 -8.999 19.374 1.00 86.56 83 GLU A C 1
ATOM 623 O O . GLU A 1 83 ? 3.876 -8.031 19.766 1.00 86.56 83 GLU A O 1
ATOM 628 N N . THR A 1 84 ? 5.810 -8.892 19.051 1.00 82.38 84 THR A N 1
ATOM 629 C CA . THR A 1 84 ? 6.535 -7.628 19.139 1.00 82.38 84 THR A CA 1
ATOM 630 C C . THR A 1 84 ? 6.131 -6.736 17.978 1.00 82.38 84 THR A C 1
ATOM 632 O O . THR A 1 84 ? 6.342 -7.101 16.817 1.00 82.38 84 THR A O 1
ATOM 635 N N . VAL A 1 85 ? 5.602 -5.552 18.295 1.00 76.44 85 VAL A N 1
ATOM 636 C CA . VAL A 1 85 ? 5.360 -4.504 17.302 1.00 76.44 85 VAL A CA 1
ATOM 637 C C . VAL A 1 85 ? 6.699 -4.168 16.631 1.00 76.44 85 VAL A C 1
ATOM 639 O O . VAL A 1 85 ? 7.652 -3.811 17.331 1.00 76.44 85 VAL A O 1
ATOM 642 N N . PRO A 1 86 ? 6.819 -4.305 15.301 1.00 74.50 86 PRO A N 1
ATOM 643 C CA . PRO A 1 86 ? 8.053 -3.998 14.586 1.00 74.50 86 PRO A CA 1
ATOM 644 C C . PRO A 1 86 ? 8.498 -2.555 14.862 1.00 74.50 86 PRO A C 1
ATOM 646 O O . PRO A 1 86 ? 7.738 -1.606 14.672 1.00 74.50 86 PRO A O 1
ATOM 649 N N . GLY A 1 87 ? 9.743 -2.397 15.323 1.00 62.38 87 GLY A N 1
ATOM 650 C CA . GLY A 1 87 ? 10.365 -1.087 15.512 1.00 62.38 87 GLY A CA 1
ATOM 651 C C . GLY A 1 87 ? 10.489 -0.366 14.174 1.00 62.38 87 GLY A C 1
ATOM 652 O O . GLY A 1 87 ? 10.906 -0.969 13.184 1.00 62.38 87 GLY A O 1
ATOM 653 N N . VAL A 1 88 ? 10.101 0.907 14.138 1.00 56.44 88 VAL A N 1
ATOM 654 C CA . VAL A 1 88 ? 9.901 1.622 12.879 1.00 56.44 88 VAL A CA 1
ATOM 655 C C . VAL A 1 88 ? 11.059 2.553 12.539 1.00 56.44 88 VAL A C 1
ATOM 657 O O . VAL A 1 88 ? 11.621 3.202 13.422 1.00 56.44 88 VAL A O 1
ATOM 660 N N . ALA A 1 89 ? 11.419 2.624 11.254 1.00 49.50 89 ALA A N 1
ATOM 661 C CA . ALA A 1 89 ? 12.466 3.512 10.767 1.00 49.50 89 ALA A CA 1
ATOM 662 C C . ALA A 1 89 ? 12.093 4.987 11.009 1.00 49.50 89 ALA A C 1
ATOM 664 O O . ALA A 1 89 ? 11.030 5.462 10.616 1.00 49.50 89 ALA A O 1
ATOM 665 N N . LEU A 1 90 ? 12.996 5.716 11.665 1.00 50.81 90 LEU A N 1
ATOM 666 C CA . LEU A 1 90 ? 12.808 7.087 12.162 1.00 50.81 90 LEU A CA 1
ATOM 667 C C . LEU A 1 90 ? 12.912 8.181 11.076 1.00 50.81 90 LEU A C 1
ATOM 669 O O . LEU A 1 90 ? 12.952 9.364 11.406 1.00 50.81 90 LEU A O 1
ATOM 673 N N . SER A 1 91 ? 13.009 7.824 9.792 1.00 57.56 91 SER A N 1
ATOM 674 C CA . SER A 1 91 ? 13.417 8.753 8.724 1.00 57.56 91 SER A CA 1
ATOM 675 C C . SER A 1 91 ? 12.270 9.420 7.957 1.00 57.56 91 SER A C 1
ATOM 677 O O . SER A 1 91 ? 12.523 10.310 7.144 1.00 57.56 91 SER A O 1
ATOM 679 N N . VAL A 1 92 ? 11.016 9.035 8.196 1.00 69.25 92 VAL A N 1
ATOM 680 C CA . VAL A 1 92 ? 9.869 9.546 7.432 1.00 69.25 92 VAL A CA 1
ATOM 681 C C . VAL A 1 92 ? 9.318 10.815 8.078 1.00 69.25 92 VAL A C 1
ATOM 683 O O . VAL A 1 92 ? 8.912 10.808 9.241 1.00 69.25 92 VAL A O 1
ATOM 686 N N . ARG A 1 93 ? 9.290 11.921 7.325 1.00 82.44 93 ARG A N 1
ATOM 687 C CA . ARG A 1 93 ? 8.740 13.191 7.813 1.00 82.44 93 ARG A CA 1
ATOM 688 C C . ARG A 1 93 ? 7.215 13.160 7.740 1.00 82.44 93 ARG A C 1
ATOM 690 O O . ARG A 1 93 ? 6.638 12.663 6.778 1.00 82.44 93 ARG A O 1
ATOM 697 N N . THR A 1 94 ? 6.561 13.739 8.739 1.00 85.12 94 THR A N 1
ATOM 698 C CA . THR A 1 94 ? 5.115 13.987 8.718 1.00 85.12 94 THR A CA 1
ATOM 699 C C . THR A 1 94 ? 4.858 15.339 8.059 1.00 85.12 94 THR A C 1
ATOM 701 O O . THR A 1 94 ? 5.408 16.350 8.497 1.00 85.12 94 THR A O 1
ATOM 704 N N . HIS A 1 95 ? 4.017 15.369 7.028 1.00 87.75 95 HIS A N 1
ATOM 705 C CA . HIS A 1 95 ? 3.578 16.598 6.376 1.00 87.75 95 HIS A CA 1
ATOM 706 C C . HIS A 1 95 ? 2.184 17.013 6.858 1.00 87.75 95 HIS A C 1
ATOM 708 O O . HIS A 1 95 ? 1.314 16.173 7.084 1.00 87.75 95 HIS A O 1
ATOM 714 N N . THR A 1 96 ? 1.953 18.315 7.017 1.00 86.56 96 THR A N 1
ATOM 715 C CA . THR A 1 96 ? 0.643 18.832 7.425 1.00 86.56 96 THR A CA 1
ATOM 716 C C . THR A 1 96 ? -0.259 18.966 6.207 1.00 86.56 96 THR A C 1
ATOM 718 O O . THR A 1 96 ? 0.034 19.740 5.302 1.00 86.56 96 THR A O 1
ATOM 721 N N . ILE A 1 97 ? -1.380 18.252 6.219 1.00 90.69 97 ILE A N 1
ATOM 722 C CA . ILE A 1 97 ? -2.452 18.346 5.223 1.00 90.69 97 ILE A CA 1
ATOM 723 C C . ILE A 1 97 ? -3.803 18.448 5.933 1.00 90.69 97 ILE A C 1
ATOM 725 O O . ILE A 1 97 ? -3.894 18.174 7.136 1.00 90.69 97 ILE A O 1
ATOM 729 N N . ASP A 1 98 ? -4.848 18.798 5.187 1.00 91.69 98 ASP A N 1
ATOM 730 C CA . ASP A 1 98 ? -6.220 18.668 5.674 1.00 91.69 98 ASP A CA 1
ATOM 731 C C . ASP A 1 98 ? -6.557 17.184 5.911 1.00 91.69 98 ASP A C 1
ATOM 733 O O . ASP A 1 98 ? -6.334 16.334 5.049 1.00 91.69 98 ASP A O 1
ATOM 737 N N . GLU A 1 99 ? -7.083 16.870 7.098 1.00 92.19 99 GLU A N 1
ATOM 738 C CA . GLU A 1 99 ? -7.483 15.510 7.475 1.00 92.19 99 GLU A CA 1
ATOM 739 C C . GLU A 1 99 ? -8.609 14.974 6.589 1.00 92.19 99 GLU A C 1
ATOM 741 O O . GLU A 1 99 ? -8.711 13.760 6.418 1.00 92.19 99 GLU A O 1
ATOM 746 N N . SER A 1 100 ? -9.433 15.853 6.008 1.00 94.38 100 SER A N 1
ATOM 747 C CA . SER A 1 100 ? -10.508 15.454 5.097 1.00 94.38 100 SER A CA 1
ATOM 748 C C . SER A 1 100 ? -9.976 14.676 3.884 1.00 94.38 100 SER A C 1
ATOM 750 O O . SER A 1 100 ? -10.580 13.673 3.497 1.00 94.38 100 SER A O 1
ATOM 752 N N . LEU A 1 101 ? -8.788 15.045 3.382 1.00 95.75 101 LEU A N 1
ATOM 753 C CA . LEU A 1 101 ? -8.113 14.397 2.251 1.00 95.75 101 LEU A CA 1
ATOM 754 C C . LEU A 1 101 ? -7.799 12.921 2.518 1.00 95.75 101 LEU A C 1
ATOM 756 O O . LEU A 1 101 ? -7.788 12.115 1.590 1.00 95.75 101 LEU A O 1
ATOM 760 N N . LEU A 1 102 ? -7.577 12.537 3.781 1.00 97.31 102 LEU A N 1
ATOM 761 C CA . LEU A 1 102 ? -7.286 11.144 4.140 1.00 97.31 102 LEU A CA 1
ATOM 762 C C . LEU A 1 102 ? -8.440 10.196 3.817 1.00 97.31 102 LEU A C 1
ATOM 764 O O . LEU A 1 102 ? -8.216 9.014 3.542 1.00 97.31 102 LEU A O 1
ATOM 768 N N . PHE A 1 103 ? -9.663 10.717 3.889 1.00 97.69 103 PHE A N 1
ATOM 769 C CA . PHE A 1 103 ? -10.903 9.959 3.769 1.00 97.69 103 PHE A CA 1
ATOM 770 C C . PHE A 1 103 ? -11.637 10.245 2.454 1.00 97.69 103 PHE A C 1
ATOM 772 O O . PHE A 1 103 ? -12.742 9.733 2.244 1.00 97.69 103 PHE A O 1
ATOM 779 N N . GLU A 1 104 ? -11.036 11.038 1.563 1.00 96.38 104 GLU A N 1
ATOM 780 C CA . GLU A 1 104 ? -11.553 11.249 0.217 1.00 96.38 104 GLU A CA 1
ATOM 781 C C . GLU A 1 104 ? -11.597 9.938 -0.567 1.00 96.38 104 GLU A C 1
ATOM 783 O O . GLU A 1 104 ? -10.731 9.064 -0.449 1.00 96.38 104 GLU A O 1
ATOM 788 N N . ARG A 1 105 ? -12.640 9.806 -1.387 1.00 95.06 105 ARG A N 1
ATOM 789 C CA . ARG A 1 105 ? -12.924 8.608 -2.173 1.00 95.06 105 ARG A CA 1
ATOM 790 C C . ARG A 1 105 ? -12.940 8.966 -3.649 1.00 95.06 105 ARG A C 1
ATOM 792 O O . ARG A 1 105 ? -13.845 9.667 -4.094 1.00 95.06 105 ARG A O 1
ATOM 799 N N . ASN A 1 106 ? -11.976 8.450 -4.405 1.00 95.50 106 ASN A N 1
ATOM 800 C CA . ASN A 1 106 ? -11.984 8.558 -5.858 1.00 95.50 106 ASN A CA 1
ATOM 801 C C . ASN A 1 106 ? -12.983 7.531 -6.436 1.00 95.50 106 ASN A C 1
ATOM 803 O O . ASN A 1 106 ? -12.786 6.331 -6.235 1.00 95.50 106 ASN A O 1
ATOM 807 N N . PRO A 1 107 ? -14.050 7.947 -7.150 1.00 95.50 107 PRO A N 1
ATOM 808 C CA . PRO A 1 107 ? -15.084 7.024 -7.624 1.00 95.50 107 PRO A CA 1
ATOM 809 C C . PRO A 1 107 ? -14.560 5.907 -8.534 1.00 95.50 107 PRO A C 1
ATOM 811 O O . PRO A 1 107 ? -15.054 4.782 -8.460 1.00 95.50 107 PRO A O 1
ATOM 814 N N . SER A 1 108 ? -13.550 6.192 -9.363 1.00 95.81 108 SER A N 1
ATOM 815 C CA . SER A 1 108 ? -12.950 5.196 -10.253 1.00 95.81 108 SER A CA 1
ATOM 816 C C . SER A 1 108 ? -12.200 4.127 -9.457 1.00 95.81 108 SER A C 1
ATOM 818 O O . SER A 1 108 ? -12.335 2.944 -9.755 1.00 95.81 108 SER A O 1
ATOM 820 N N . VAL A 1 109 ? -11.469 4.515 -8.407 1.00 97.06 109 VAL A N 1
ATOM 821 C CA . VAL A 1 109 ? -10.816 3.567 -7.484 1.00 97.06 109 VAL A CA 1
ATOM 822 C C . VAL A 1 109 ? -11.861 2.768 -6.704 1.00 97.06 109 VAL A C 1
ATOM 824 O O . VAL A 1 109 ? -11.793 1.542 -6.634 1.00 97.06 109 VAL A O 1
ATOM 827 N N . GLU A 1 110 ? -12.877 3.444 -6.165 1.00 96.31 110 GLU A N 1
ATOM 828 C CA . GLU A 1 110 ? -13.926 2.800 -5.371 1.00 96.31 110 GLU A CA 1
ATOM 829 C C . GLU A 1 110 ? -14.744 1.777 -6.161 1.00 96.31 110 GLU A C 1
ATOM 831 O O . GLU A 1 110 ? -15.299 0.862 -5.553 1.00 96.31 110 GLU A O 1
ATOM 836 N N . SER A 1 111 ? -14.795 1.883 -7.491 1.00 95.38 111 SER A N 1
ATOM 837 C CA . SER A 1 111 ? -15.474 0.901 -8.344 1.00 95.38 111 SER A CA 1
ATOM 838 C C . SER A 1 111 ? -14.900 -0.520 -8.218 1.00 95.38 111 SER A C 1
ATOM 840 O O . SER A 1 111 ? -15.614 -1.489 -8.468 1.00 95.38 111 SER A O 1
ATOM 842 N N . TYR A 1 112 ? -13.653 -0.655 -7.748 1.00 95.25 112 TYR A N 1
ATOM 843 C CA . TYR A 1 112 ? -12.983 -1.937 -7.500 1.00 95.25 112 TYR A CA 1
ATOM 844 C C . TYR A 1 112 ? -13.200 -2.494 -6.085 1.00 95.25 112 TYR A C 1
ATOM 846 O O . TYR A 1 112 ? -12.764 -3.605 -5.780 1.00 95.25 112 TYR A O 1
ATOM 854 N N . SER A 1 113 ? -13.861 -1.741 -5.203 1.00 93.06 113 SER A N 1
ATOM 855 C CA . SER A 1 113 ? -14.123 -2.145 -3.822 1.00 93.06 113 SER A CA 1
ATOM 856 C C . SER A 1 113 ? -15.162 -3.273 -3.756 1.00 93.06 113 SER A C 1
ATOM 858 O O . SER A 1 113 ? -16.288 -3.127 -4.228 1.00 93.06 113 SER A O 1
ATOM 860 N N . GLN A 1 114 ? -14.829 -4.386 -3.096 1.00 84.56 114 GLN A N 1
ATOM 861 C CA . GLN A 1 114 ? -15.723 -5.535 -2.900 1.00 84.56 114 GLN A CA 1
ATOM 862 C C . GLN A 1 114 ? -16.289 -5.621 -1.474 1.00 84.56 114 GLN A C 1
ATOM 864 O O . GLN A 1 114 ? -16.215 -6.666 -0.822 1.00 84.56 114 GLN A O 1
ATOM 869 N N . ARG A 1 115 ? -16.927 -4.543 -1.000 1.00 74.81 115 ARG A N 1
ATOM 870 C CA . ARG A 1 115 ? -17.447 -4.393 0.383 1.00 74.81 115 ARG A CA 1
ATOM 871 C C . ARG A 1 115 ? -18.371 -5.519 0.887 1.00 74.81 115 ARG A C 1
ATOM 873 O O . ARG A 1 115 ? -18.665 -5.583 2.076 1.00 74.81 115 ARG A O 1
ATOM 880 N N . HIS A 1 116 ? -18.863 -6.389 0.004 1.00 58.84 116 HIS A N 1
ATOM 881 C CA . HIS A 1 116 ? -19.840 -7.438 0.315 1.00 58.84 116 HIS A CA 1
ATOM 882 C C . HIS A 1 116 ? -19.293 -8.876 0.263 1.00 58.84 116 HIS A C 1
ATOM 884 O O . HIS A 1 116 ? -20.034 -9.802 0.580 1.00 58.84 116 HIS A O 1
ATOM 890 N N . PHE A 1 117 ? -18.023 -9.087 -0.105 1.00 59.81 117 PHE A N 1
ATOM 891 C CA . PHE A 1 117 ? -17.477 -10.431 -0.375 1.00 59.81 117 PHE A CA 1
ATOM 892 C C . PHE A 1 117 ? -16.445 -10.933 0.647 1.00 59.81 117 PHE A C 1
ATOM 894 O O . PHE A 1 117 ? -15.766 -11.934 0.399 1.00 59.81 117 PHE A O 1
ATOM 901 N N . PHE A 1 118 ? -16.312 -10.261 1.793 1.00 65.94 118 PHE A N 1
ATOM 902 C CA . PHE A 1 118 ? -15.160 -10.450 2.670 1.00 65.94 118 PHE A CA 1
ATOM 903 C C . PHE A 1 118 ? -15.424 -11.299 3.930 1.00 65.94 118 PHE A C 1
ATOM 905 O O . PHE A 1 118 ? -16.406 -11.095 4.641 1.00 65.94 118 PHE A O 1
ATOM 912 N N . ASN A 1 119 ? -14.490 -12.212 4.236 1.00 71.50 119 ASN A N 1
ATOM 913 C CA . ASN A 1 119 ? -14.405 -12.913 5.522 1.00 71.50 119 ASN A CA 1
ATOM 914 C C . ASN A 1 119 ? -13.514 -12.099 6.478 1.00 71.50 119 ASN A C 1
ATOM 916 O O . ASN A 1 119 ? -12.301 -12.101 6.282 1.00 71.50 119 ASN A O 1
ATOM 920 N N . PRO A 1 120 ? -14.062 -11.432 7.512 1.00 79.38 120 PRO A N 1
ATOM 921 C CA . PRO A 1 120 ? -13.315 -10.498 8.355 1.00 79.38 120 PRO A CA 1
ATOM 922 C C . PRO A 1 120 ? -12.053 -11.110 8.990 1.00 79.38 120 PRO A C 1
ATOM 924 O O . PRO A 1 120 ? -12.143 -12.066 9.763 1.00 79.38 120 PRO A O 1
ATOM 927 N N . MET A 1 121 ? -10.886 -10.502 8.743 1.00 89.75 121 MET A N 1
ATOM 928 C CA . MET A 1 121 ? -9.611 -10.846 9.386 1.00 89.75 121 MET A CA 1
ATOM 929 C C . MET A 1 121 ? -9.438 -10.043 10.680 1.00 89.75 121 MET A C 1
ATOM 931 O O . MET A 1 121 ? -8.682 -9.075 10.746 1.00 89.75 121 MET A O 1
ATOM 935 N N . ARG A 1 122 ? -10.135 -10.463 11.741 1.00 90.81 122 ARG A N 1
ATOM 936 C CA . ARG A 1 122 ? -10.139 -9.754 13.039 1.00 90.81 122 ARG A CA 1
ATOM 937 C C . ARG A 1 122 ? -8.748 -9.567 13.653 1.00 90.81 122 ARG A C 1
ATOM 939 O O . ARG A 1 122 ? -8.501 -8.556 14.308 1.00 90.81 122 ARG A O 1
ATOM 946 N N . SER A 1 123 ? -7.849 -10.535 13.468 1.00 93.44 123 SER A N 1
ATOM 947 C CA . SER A 1 123 ? -6.469 -10.432 13.957 1.00 93.44 123 SER A CA 1
ATOM 948 C C . SER A 1 123 ? -5.723 -9.293 13.264 1.00 93.44 123 SER A C 1
ATOM 950 O O . SER A 1 123 ? -5.082 -8.492 13.939 1.00 93.44 123 SER A O 1
ATOM 952 N N . LEU A 1 124 ? -5.868 -9.173 11.941 1.00 95.25 124 LEU A N 1
ATOM 953 C CA . LEU A 1 124 ? -5.270 -8.098 11.153 1.00 95.25 124 LEU A CA 1
ATOM 954 C C . LEU A 1 124 ? -5.831 -6.731 11.562 1.00 95.25 124 LEU A C 1
ATOM 956 O O . LEU A 1 124 ? -5.051 -5.821 11.818 1.00 95.25 124 LEU A O 1
ATOM 960 N N . GLU A 1 125 ? -7.154 -6.602 11.704 1.00 96.94 125 GLU A N 1
ATOM 961 C CA . GLU A 1 125 ? -7.804 -5.373 12.193 1.00 96.94 125 GLU A CA 1
ATOM 962 C C . GLU A 1 125 ? -7.225 -4.927 13.544 1.00 96.94 125 GLU A C 1
ATOM 964 O O . GLU A 1 125 ? -6.836 -3.772 13.721 1.00 96.94 125 GLU A O 1
ATOM 969 N N . THR A 1 126 ? -7.118 -5.869 14.485 1.00 96.31 126 THR A N 1
ATOM 970 C CA . THR A 1 126 ? -6.602 -5.609 15.834 1.00 96.31 126 THR A CA 1
ATOM 971 C C . THR A 1 126 ? -5.142 -5.162 15.793 1.00 96.31 126 THR A C 1
ATOM 973 O O . THR A 1 126 ? -4.788 -4.181 16.441 1.00 96.31 126 THR A O 1
ATOM 976 N N . LYS A 1 127 ? -4.303 -5.838 14.999 1.00 96.56 127 LYS A N 1
ATOM 977 C CA . LYS A 1 127 ? -2.876 -5.520 14.875 1.00 96.56 127 LYS A CA 1
ATOM 978 C C . LYS A 1 127 ? -2.628 -4.201 14.133 1.00 96.56 127 LYS A C 1
ATOM 980 O O . LYS A 1 127 ? -1.765 -3.434 14.542 1.00 96.56 127 LYS A O 1
ATOM 985 N N . ILE A 1 128 ? -3.412 -3.875 13.100 1.00 97.25 128 ILE A N 1
ATOM 986 C CA . ILE A 1 128 ? -3.357 -2.552 12.448 1.00 97.25 128 ILE A CA 1
ATOM 987 C C . ILE A 1 128 ? -3.725 -1.461 13.453 1.00 97.25 128 ILE A C 1
ATOM 989 O O . ILE A 1 128 ? -3.012 -0.462 13.564 1.00 97.25 128 ILE A O 1
ATOM 993 N N . LYS A 1 129 ? -4.809 -1.663 14.217 1.00 96.94 129 LYS A N 1
ATOM 994 C CA . LYS A 1 129 ? -5.211 -0.728 15.270 1.00 96.94 129 LYS A CA 1
ATOM 995 C C . LYS A 1 129 ? -4.092 -0.534 16.287 1.00 96.94 129 LYS A C 1
ATOM 997 O O . LYS A 1 129 ? -3.755 0.606 16.579 1.00 96.94 129 LYS A O 1
ATOM 1002 N N . ASP A 1 130 ? -3.499 -1.611 16.788 1.00 94.81 130 ASP A N 1
ATOM 1003 C CA . ASP A 1 130 ? -2.405 -1.543 17.757 1.00 94.81 130 ASP A CA 1
ATOM 1004 C C . ASP A 1 130 ? -1.215 -0.719 17.232 1.00 94.81 130 ASP A C 1
ATOM 1006 O O . ASP A 1 130 ? -0.766 0.215 17.897 1.00 94.81 130 ASP A O 1
ATOM 1010 N N . VAL A 1 131 ? -0.771 -0.962 15.994 1.00 94.69 131 VAL A N 1
ATOM 1011 C CA . VAL A 1 131 ? 0.330 -0.197 15.383 1.00 94.69 131 VAL A CA 1
ATOM 1012 C C . VAL A 1 131 ? -0.010 1.290 15.263 1.00 94.69 131 VAL A C 1
ATOM 1014 O O . VAL A 1 131 ? 0.763 2.133 15.710 1.00 94.69 131 VAL A O 1
ATOM 1017 N N . VAL A 1 132 ? -1.171 1.634 14.699 1.00 95.31 132 VAL A N 1
ATOM 1018 C CA . VAL A 1 132 ? -1.576 3.038 14.484 1.00 95.31 132 VAL A CA 1
ATOM 1019 C C . VAL A 1 132 ? -1.745 3.783 15.809 1.00 95.31 132 VAL A C 1
ATOM 1021 O O . VAL A 1 132 ? -1.360 4.948 15.932 1.00 95.31 132 VAL A O 1
ATOM 1024 N N . MET A 1 133 ? -2.300 3.120 16.824 1.00 94.44 133 MET A N 1
ATOM 1025 C CA . MET A 1 133 ? -2.502 3.723 18.141 1.00 94.44 133 MET A CA 1
ATOM 1026 C C . MET A 1 133 ? -1.182 3.990 18.871 1.00 94.44 133 MET A C 1
ATOM 1028 O O . MET A 1 133 ? -1.096 4.976 19.605 1.00 94.44 133 MET A O 1
ATOM 1032 N N . ASN A 1 134 ? -0.155 3.171 18.639 1.00 90.75 134 ASN A N 1
ATOM 1033 C CA . ASN A 1 134 ? 1.167 3.316 19.251 1.00 90.75 134 ASN A CA 1
ATOM 1034 C C . ASN A 1 134 ? 2.192 4.042 18.356 1.00 90.75 134 ASN A C 1
ATOM 1036 O O . ASN A 1 134 ? 3.338 4.236 18.760 1.00 90.75 134 ASN A O 1
ATOM 1040 N N . ALA A 1 135 ? 1.803 4.478 17.155 1.00 88.44 135 ALA A N 1
ATOM 1041 C CA . ALA A 1 135 ? 2.690 5.185 16.240 1.00 88.44 135 ALA A CA 1
ATOM 1042 C C . ALA A 1 135 ? 3.038 6.588 16.769 1.00 88.44 135 ALA A C 1
ATOM 1044 O O . ALA A 1 135 ? 2.212 7.505 16.766 1.00 88.44 135 ALA A O 1
ATOM 1045 N N . ASN A 1 136 ? 4.300 6.787 17.165 1.00 88.00 136 ASN A N 1
ATOM 1046 C CA . ASN A 1 136 ? 4.815 8.089 17.614 1.00 88.00 136 ASN A CA 1
ATOM 1047 C C . ASN A 1 136 ? 4.619 9.192 16.564 1.00 88.00 136 ASN A C 1
ATOM 1049 O O . ASN A 1 136 ? 4.347 10.342 16.915 1.00 88.00 136 ASN A O 1
ATOM 1053 N N . SER A 1 137 ? 4.706 8.837 15.280 1.00 87.31 137 SER A N 1
ATOM 1054 C CA . SER A 1 137 ? 4.492 9.734 14.141 1.00 87.31 137 SER A CA 1
ATOM 1055 C C . SER A 1 137 ? 3.077 10.312 14.085 1.00 87.31 137 SER A C 1
ATOM 1057 O O . SER A 1 137 ? 2.904 11.370 13.496 1.00 87.31 137 SER A O 1
ATOM 1059 N N . LEU A 1 138 ? 2.097 9.676 14.739 1.00 90.81 138 LEU A N 1
ATOM 1060 C CA . LEU A 1 138 ? 0.699 10.105 14.842 1.00 90.81 138 LEU A CA 1
ATOM 1061 C C . LEU A 1 138 ? 0.330 10.630 16.238 1.00 90.81 138 LEU A C 1
ATOM 1063 O O . LEU A 1 138 ? -0.835 10.933 16.488 1.00 90.81 138 LEU A O 1
ATOM 1067 N N . SER A 1 139 ? 1.296 10.773 17.152 1.00 90.00 139 SER A N 1
ATOM 1068 C CA . SER A 1 139 ? 1.055 11.235 18.533 1.00 90.00 139 SER A CA 1
ATOM 1069 C C . SER A 1 139 ? 0.404 12.622 18.621 1.00 90.00 139 SER A C 1
ATOM 1071 O O . SER A 1 139 ? -0.293 12.918 19.588 1.00 90.00 139 SER A O 1
ATOM 1073 N N . PHE A 1 140 ? 0.581 13.453 17.592 1.00 89.19 140 PHE A N 1
ATOM 1074 C CA . PHE A 1 140 ? -0.037 14.773 17.470 1.00 89.19 140 PHE A CA 1
ATOM 1075 C C . PHE A 1 140 ? -1.532 14.730 17.094 1.00 89.19 140 PHE A C 1
ATOM 1077 O O . PHE A 1 140 ? -2.188 15.771 17.072 1.00 89.19 140 PHE A O 1
ATOM 1084 N N . LYS A 1 141 ? -2.081 13.550 16.771 1.00 93.75 141 LYS A N 1
ATOM 1085 C CA . LYS A 1 141 ? -3.490 13.354 16.413 1.00 93.75 141 LYS A CA 1
ATOM 1086 C C . LYS A 1 141 ? -4.315 12.849 17.590 1.00 93.75 141 LYS A C 1
ATOM 1088 O O . LYS A 1 141 ? -3.840 12.126 18.467 1.00 93.75 141 LYS A O 1
ATOM 1093 N N . SER A 1 142 ? -5.603 13.189 17.569 1.00 96.12 142 SER A N 1
ATOM 1094 C CA . SER A 1 142 ? -6.556 12.702 18.565 1.00 96.12 142 SER A CA 1
ATOM 1095 C C . SER A 1 142 ? -6.687 11.172 18.515 1.00 96.12 142 SER A C 1
ATOM 1097 O O . SER A 1 142 ? -6.463 10.539 17.480 1.00 96.12 142 SER A O 1
ATOM 1099 N N . THR A 1 143 ? -7.083 10.558 19.631 1.00 97.06 143 THR A N 1
ATOM 1100 C CA . THR A 1 143 ? -7.425 9.124 19.683 1.00 97.06 143 THR A CA 1
ATOM 1101 C C . THR A 1 143 ? -8.497 8.774 18.650 1.00 97.06 143 THR A C 1
ATOM 1103 O O . THR A 1 143 ? -8.329 7.805 17.921 1.00 97.06 143 THR A O 1
ATOM 1106 N N . GLN A 1 144 ? -9.540 9.599 18.516 1.00 97.44 144 GLN A N 1
ATOM 1107 C CA . GLN A 1 144 ? -10.619 9.380 17.550 1.00 97.44 144 GLN A CA 1
ATOM 1108 C C . GLN A 1 144 ? -10.111 9.387 16.100 1.00 97.44 144 GLN A C 1
ATOM 1110 O O . GLN A 1 144 ? -10.479 8.516 15.315 1.00 97.44 144 GLN A O 1
ATOM 1115 N N . THR A 1 145 ? -9.232 10.331 15.749 1.00 97.06 145 THR A N 1
ATOM 1116 C CA . THR A 1 145 ? -8.619 10.402 14.413 1.00 97.06 145 THR A CA 1
ATOM 1117 C C . THR A 1 145 ? -7.760 9.166 14.145 1.00 97.06 145 THR A C 1
ATOM 1119 O O . THR A 1 145 ? -7.866 8.568 13.078 1.00 97.06 145 THR A O 1
ATOM 1122 N N . ARG A 1 146 ? -6.943 8.734 15.114 1.00 97.38 146 ARG A N 1
ATOM 1123 C CA . ARG A 1 146 ? -6.114 7.523 14.979 1.00 97.38 146 ARG A CA 1
ATOM 1124 C C . ARG A 1 146 ? -6.959 6.259 14.815 1.00 97.38 146 ARG A C 1
ATOM 1126 O O . ARG A 1 146 ? -6.644 5.430 13.968 1.00 97.38 146 ARG A O 1
ATOM 1133 N N . GLU A 1 147 ? -8.064 6.134 15.547 1.00 98.31 147 GLU A N 1
ATOM 1134 C CA . GLU A 1 147 ? -9.006 5.024 15.368 1.00 98.31 147 GLU A CA 1
ATOM 1135 C C . GLU A 1 147 ? -9.675 5.041 13.988 1.00 98.31 147 GLU A C 1
ATOM 1137 O O . GLU A 1 147 ? -9.817 3.986 13.368 1.00 98.31 147 GLU A O 1
ATOM 1142 N N . ALA A 1 148 ? -10.049 6.220 13.482 1.00 98.31 148 ALA A N 1
ATOM 1143 C CA . ALA A 1 148 ? -10.603 6.366 12.138 1.00 98.31 148 ALA A CA 1
ATOM 1144 C C . ALA A 1 148 ? -9.584 5.983 11.053 1.00 98.31 148 ALA A C 1
ATOM 1146 O O . ALA A 1 148 ? -9.934 5.249 10.132 1.00 98.31 148 ALA A O 1
ATOM 1147 N N . ILE A 1 149 ? -8.321 6.405 11.196 1.00 98.44 149 ILE A N 1
ATOM 1148 C CA . ILE A 1 149 ? -7.218 6.016 10.305 1.00 98.44 149 ILE A CA 1
ATOM 1149 C C . ILE A 1 149 ? -7.029 4.498 10.324 1.00 98.44 149 ILE A C 1
ATOM 1151 O O . ILE A 1 149 ? -7.063 3.872 9.270 1.00 98.44 149 ILE A O 1
ATOM 1155 N N . ALA A 1 150 ? -6.886 3.889 11.506 1.00 98.25 150 ALA A N 1
ATOM 1156 C CA . ALA A 1 150 ? -6.699 2.443 11.635 1.00 98.25 150 ALA A CA 1
ATOM 1157 C C . ALA A 1 150 ? -7.830 1.654 10.966 1.00 98.25 150 ALA A C 1
ATOM 1159 O O . ALA A 1 150 ? -7.589 0.692 10.233 1.00 98.25 150 ALA A O 1
ATOM 1160 N N . LYS A 1 151 ? -9.070 2.095 11.196 1.00 98.19 151 LYS A N 1
ATOM 1161 C CA . LYS A 1 151 ? -10.258 1.498 10.601 1.00 98.19 151 LYS A CA 1
ATOM 1162 C C . LYS A 1 151 ? -10.249 1.641 9.078 1.00 98.19 151 LYS A C 1
ATOM 1164 O O . LYS A 1 151 ? -10.503 0.656 8.393 1.00 98.19 151 LYS A O 1
ATOM 1169 N N . GLU A 1 152 ? -9.955 2.825 8.543 1.00 98.38 152 GLU A N 1
ATOM 1170 C CA . GLU A 1 152 ? -9.934 3.048 7.092 1.00 98.38 152 GLU A CA 1
ATOM 1171 C C . GLU A 1 152 ? -8.806 2.266 6.406 1.00 98.38 152 GLU A C 1
ATOM 1173 O O . GLU A 1 152 ? -9.041 1.709 5.339 1.00 98.38 152 GLU A O 1
ATOM 1178 N N . ILE A 1 153 ? -7.627 2.136 7.031 1.00 98.56 153 ILE A N 1
ATOM 1179 C CA . ILE A 1 153 ? -6.527 1.294 6.524 1.00 98.56 153 ILE A CA 1
ATOM 1180 C C . ILE A 1 153 ? -6.986 -0.159 6.402 1.00 98.56 153 ILE A C 1
ATOM 1182 O O . ILE A 1 153 ? -6.867 -0.756 5.333 1.00 98.56 153 ILE A O 1
ATOM 1186 N N . TYR A 1 154 ? -7.543 -0.721 7.481 1.00 98.12 154 TYR A N 1
ATOM 1187 C CA . TYR A 1 154 ? -8.048 -2.091 7.467 1.00 98.12 154 TYR A CA 1
ATOM 1188 C C . TYR A 1 154 ? -9.118 -2.277 6.386 1.00 98.12 154 TYR A C 1
ATOM 1190 O O . TYR A 1 154 ? -8.998 -3.179 5.560 1.00 98.12 154 TYR A O 1
ATOM 1198 N N . TRP A 1 155 ? -10.129 -1.403 6.326 1.00 96.69 155 TRP A N 1
ATOM 1199 C CA . TRP A 1 155 ? -11.179 -1.530 5.312 1.00 96.69 155 TRP A CA 1
ATOM 1200 C C . TRP A 1 155 ? -10.651 -1.372 3.894 1.00 96.69 155 TRP A C 1
ATOM 1202 O O . TRP A 1 155 ? -11.065 -2.138 3.037 1.00 96.69 155 TRP A O 1
ATOM 1212 N N . ALA A 1 156 ? -9.727 -0.449 3.631 1.00 97.69 156 ALA A N 1
ATOM 1213 C CA . ALA A 1 156 ? -9.138 -0.292 2.307 1.00 97.69 156 ALA A CA 1
ATOM 1214 C C . ALA A 1 156 ? -8.429 -1.576 1.849 1.00 97.69 156 ALA A C 1
ATOM 1216 O O . ALA A 1 156 ? -8.693 -2.056 0.748 1.00 97.69 156 ALA A O 1
ATOM 1217 N N . ILE A 1 157 ? -7.591 -2.174 2.706 1.00 97.44 157 ILE A N 1
ATOM 1218 C CA . ILE A 1 157 ? -6.891 -3.429 2.386 1.00 97.44 157 ILE A CA 1
ATOM 1219 C C . ILE A 1 157 ? -7.909 -4.528 2.066 1.00 97.44 157 ILE A C 1
ATOM 1221 O O . ILE A 1 157 ? -7.788 -5.240 1.069 1.00 97.44 157 ILE A O 1
ATOM 1225 N N . MET A 1 158 ? -8.934 -4.668 2.905 1.00 95.62 158 MET A N 1
ATOM 1226 C CA . MET A 1 158 ? -9.868 -5.783 2.790 1.00 95.62 158 MET A CA 1
ATOM 1227 C C . MET A 1 158 ? -10.833 -5.610 1.621 1.00 95.62 158 MET A C 1
ATOM 1229 O O . MET A 1 158 ? -11.083 -6.571 0.893 1.00 95.62 158 MET A O 1
ATOM 1233 N N . ASP A 1 159 ? -11.295 -4.386 1.383 1.00 95.44 159 ASP A N 1
ATOM 1234 C CA . ASP A 1 159 ? -12.174 -4.038 0.272 1.00 95.44 159 ASP A CA 1
ATOM 1235 C C . ASP A 1 159 ? -11.518 -4.291 -1.091 1.00 95.44 159 ASP A C 1
ATOM 1237 O O . ASP A 1 159 ? -12.215 -4.686 -2.026 1.00 95.44 159 ASP A O 1
ATOM 1241 N N . PHE A 1 160 ? -10.206 -4.068 -1.219 1.00 96.38 160 PHE A N 1
ATOM 1242 C CA . PHE A 1 160 ? -9.478 -4.264 -2.477 1.00 96.38 160 PHE A CA 1
ATOM 1243 C C . PHE A 1 160 ? -8.807 -5.637 -2.599 1.00 96.38 160 PHE A C 1
ATOM 1245 O O . PHE A 1 160 ? -8.407 -6.006 -3.696 1.00 96.38 160 PHE A O 1
ATOM 1252 N N . SER A 1 161 ? -8.748 -6.442 -1.533 1.00 93.56 161 SER A N 1
ATOM 1253 C CA . SER A 1 161 ? -8.075 -7.760 -1.503 1.00 93.56 161 SER A CA 1
ATOM 1254 C C . SER A 1 161 ? -8.537 -8.788 -2.541 1.00 93.56 161 SER A C 1
ATOM 1256 O O . SER A 1 161 ? -7.903 -9.823 -2.701 1.00 93.56 161 SER A O 1
ATOM 1258 N N . ARG A 1 162 ? -9.646 -8.545 -3.241 1.00 91.69 162 ARG A N 1
ATOM 1259 C CA . ARG A 1 162 ? -10.162 -9.404 -4.321 1.00 91.69 162 ARG A CA 1
ATOM 1260 C C . ARG A 1 162 ? -10.483 -8.627 -5.593 1.00 91.69 162 ARG A C 1
ATOM 1262 O O . ARG A 1 162 ? -11.210 -9.119 -6.457 1.00 91.69 162 ARG A O 1
ATOM 1269 N N . ALA A 1 163 ? -10.000 -7.390 -5.685 1.00 94.31 163 ALA A N 1
ATOM 1270 C CA . ALA A 1 163 ? -10.155 -6.586 -6.879 1.00 94.31 163 ALA A CA 1
ATOM 1271 C C . ALA A 1 163 ? -9.476 -7.281 -8.063 1.00 94.31 163 ALA A C 1
ATOM 1273 O O . ALA A 1 163 ? -8.379 -7.828 -7.945 1.00 94.31 163 ALA A O 1
ATOM 1274 N N . LYS A 1 164 ? -10.151 -7.228 -9.207 1.00 95.12 164 LYS A N 1
ATOM 1275 C CA . LYS A 1 164 ? -9.592 -7.606 -10.498 1.00 95.12 164 LYS A CA 1
ATOM 1276 C C . LYS A 1 164 ? -9.444 -6.345 -11.316 1.00 95.12 164 LYS A C 1
ATOM 1278 O O . LYS A 1 164 ? -10.436 -5.654 -11.547 1.00 95.12 164 LYS A O 1
ATOM 1283 N N . VAL A 1 165 ? -8.217 -6.025 -11.696 1.00 96.38 165 VAL A N 1
ATOM 1284 C CA . VAL A 1 165 ? -7.888 -4.753 -12.332 1.00 96.38 165 VAL A CA 1
ATOM 1285 C C . VAL A 1 165 ? -7.190 -5.037 -13.646 1.00 96.38 165 VAL A C 1
ATOM 1287 O O . VAL A 1 165 ? -6.145 -5.681 -13.674 1.00 96.38 165 VAL A O 1
ATOM 1290 N N . GLN A 1 166 ? -7.761 -4.543 -14.738 1.00 96.50 166 GLN A N 1
ATOM 1291 C CA . GLN A 1 166 ? -7.097 -4.590 -16.032 1.00 96.50 166 GLN A CA 1
ATOM 1292 C C . GLN A 1 166 ? -6.119 -3.425 -16.144 1.00 96.50 166 GLN A C 1
ATOM 1294 O O . GLN A 1 166 ? -6.470 -2.271 -15.875 1.00 96.50 166 GLN A O 1
ATOM 1299 N N . ILE A 1 167 ? -4.894 -3.739 -16.544 1.00 96.69 167 ILE A N 1
ATOM 1300 C CA . ILE A 1 167 ? -3.844 -2.764 -16.802 1.00 96.69 167 ILE A CA 1
ATOM 1301 C C . ILE A 1 167 ? -3.216 -2.986 -18.168 1.00 96.69 167 ILE A C 1
ATOM 1303 O O . ILE A 1 167 ? -3.229 -4.095 -18.701 1.00 96.69 167 ILE A O 1
ATOM 1307 N N . LYS A 1 168 ? -2.626 -1.924 -18.714 1.00 96.25 168 LYS A N 1
ATOM 1308 C CA . LYS A 1 168 ? -1.870 -1.981 -19.960 1.00 96.25 168 LYS A CA 1
ATOM 1309 C C . LYS A 1 168 ? -0.401 -1.652 -19.736 1.00 96.25 168 LYS A C 1
ATOM 1311 O O . LYS A 1 168 ? -0.056 -0.490 -19.517 1.00 96.25 168 LYS A O 1
ATOM 1316 N N . VAL A 1 169 ? 0.471 -2.649 -19.856 1.00 92.88 169 VAL A N 1
ATOM 1317 C CA . VAL A 1 169 ? 1.925 -2.486 -19.698 1.00 92.88 169 VAL A CA 1
ATOM 1318 C C . VAL A 1 169 ? 2.610 -2.820 -21.012 1.00 92.88 169 VAL A C 1
ATOM 1320 O O . VAL A 1 169 ? 2.334 -3.847 -21.613 1.00 92.88 169 VAL A O 1
ATOM 1323 N N . ALA A 1 170 ? 3.451 -1.911 -21.514 1.00 88.62 170 ALA A N 1
ATOM 1324 C CA . ALA A 1 170 ? 4.160 -2.070 -22.793 1.00 88.62 170 ALA A CA 1
ATOM 1325 C C . ALA A 1 170 ? 3.268 -2.447 -24.004 1.00 88.62 170 ALA A C 1
ATOM 1327 O O . ALA A 1 170 ? 3.752 -2.959 -25.007 1.00 88.62 170 ALA A O 1
ATOM 1328 N N . GLY A 1 171 ? 1.966 -2.144 -23.941 1.00 89.12 171 GLY A N 1
ATOM 1329 C CA . GLY A 1 171 ? 0.995 -2.465 -24.989 1.00 89.12 171 GLY A CA 1
ATOM 1330 C C . GLY A 1 171 ? 0.192 -3.746 -24.749 1.00 89.12 171 GLY A C 1
ATOM 1331 O O . GLY A 1 171 ? -0.855 -3.895 -25.378 1.00 89.12 171 GLY A O 1
ATOM 1332 N N . GLU A 1 172 ? 0.610 -4.598 -23.814 1.00 92.62 172 GLU A N 1
ATOM 1333 C CA . GLU A 1 172 ? -0.097 -5.820 -23.430 1.00 92.62 172 GLU A CA 1
ATOM 1334 C C . GLU A 1 172 ? -1.141 -5.546 -22.348 1.00 92.62 172 GLU A C 1
ATOM 1336 O O . GLU A 1 172 ? -0.925 -4.738 -21.444 1.00 92.62 172 GLU A O 1
ATOM 1341 N N . LEU A 1 173 ? -2.297 -6.202 -22.477 1.00 94.81 173 LEU A N 1
ATOM 1342 C CA . LEU A 1 173 ? -3.387 -6.127 -21.511 1.00 94.81 173 LEU A CA 1
ATOM 1343 C C . LEU A 1 173 ? -3.245 -7.273 -20.509 1.00 94.81 173 LEU A C 1
ATOM 1345 O O . LEU A 1 173 ? -3.257 -8.437 -20.901 1.00 94.81 173 LEU A O 1
ATOM 1349 N N . ILE A 1 174 ? -3.157 -6.928 -19.229 1.00 95.19 174 ILE A N 1
ATOM 1350 C CA . ILE A 1 174 ? -2.940 -7.866 -18.128 1.00 95.19 174 ILE A CA 1
ATOM 1351 C C . ILE A 1 174 ? -4.077 -7.683 -17.119 1.00 95.19 174 ILE A C 1
ATOM 1353 O O . ILE A 1 174 ? -4.377 -6.558 -16.718 1.00 95.19 174 ILE A O 1
ATOM 1357 N N . GLU A 1 175 ? -4.721 -8.777 -16.705 1.00 95.75 175 GLU A N 1
ATOM 1358 C CA . GLU A 1 175 ? -5.656 -8.769 -15.572 1.00 95.75 175 GLU A CA 1
ATOM 1359 C C . GLU A 1 175 ? -4.892 -9.121 -14.296 1.00 95.75 175 GLU A C 1
ATOM 1361 O O . GLU A 1 175 ? -4.430 -10.248 -14.121 1.00 95.75 175 GLU A O 1
ATOM 1366 N N . LEU A 1 176 ? -4.782 -8.155 -13.390 1.00 96.25 176 LEU A N 1
ATOM 1367 C CA . LEU A 1 176 ? -4.220 -8.366 -12.067 1.00 96.25 176 LEU A CA 1
ATOM 1368 C C . LEU A 1 176 ? -5.310 -8.777 -11.089 1.00 96.25 176 LEU A C 1
ATOM 1370 O O . LEU A 1 176 ? -6.332 -8.101 -10.964 1.00 96.25 176 LEU A O 1
ATOM 1374 N N . ASP A 1 177 ? -5.060 -9.864 -10.365 1.00 93.94 177 ASP A N 1
ATOM 1375 C CA . ASP A 1 177 ? -5.926 -10.365 -9.304 1.00 93.94 177 ASP A CA 1
ATOM 1376 C C . ASP A 1 177 ? -5.290 -10.076 -7.941 1.00 93.94 177 ASP A C 1
ATOM 1378 O O . ASP A 1 177 ? -4.286 -10.685 -7.561 1.00 93.94 177 ASP A O 1
ATOM 1382 N N . PHE A 1 178 ? -5.881 -9.146 -7.191 1.00 95.06 178 PHE A N 1
ATOM 1383 C CA . PHE A 1 178 ? -5.344 -8.724 -5.895 1.00 95.06 178 PHE A CA 1
ATOM 1384 C C . PHE A 1 178 ? -5.455 -9.823 -4.833 1.00 95.06 178 PHE A C 1
ATOM 1386 O O . PHE A 1 178 ? -4.771 -9.735 -3.817 1.00 95.06 178 PHE A O 1
ATOM 1393 N N . SER A 1 179 ? -6.228 -10.892 -5.072 1.00 92.50 179 SER A N 1
ATOM 1394 C CA . SER A 1 179 ? -6.278 -12.046 -4.162 1.00 92.50 179 SER A CA 1
ATOM 1395 C C . SER A 1 179 ? -4.971 -12.835 -4.100 1.00 92.50 179 SER A C 1
ATOM 1397 O O . SER A 1 179 ? -4.811 -13.675 -3.216 1.00 92.50 179 SER A O 1
ATOM 1399 N N . ARG A 1 180 ? -4.024 -12.542 -5.000 1.00 91.69 180 ARG A N 1
ATOM 1400 C CA . ARG A 1 180 ? -2.653 -13.064 -4.975 1.00 91.69 180 ARG A CA 1
ATOM 1401 C C . ARG A 1 180 ? -1.704 -12.264 -4.085 1.00 91.69 180 ARG A C 1
ATOM 1403 O O . ARG A 1 180 ? -0.575 -12.691 -3.882 1.00 91.69 180 ARG A O 1
ATOM 1410 N N . VAL A 1 181 ? -2.140 -11.130 -3.543 1.00 94.56 181 VAL A N 1
ATOM 1411 C CA . VAL A 1 181 ? -1.349 -10.325 -2.607 1.00 94.56 181 VAL A CA 1
ATOM 1412 C C . VAL A 1 181 ? -1.888 -10.546 -1.201 1.00 94.56 181 VAL A C 1
ATOM 1414 O O . VAL A 1 181 ? -3.057 -10.278 -0.929 1.00 94.56 181 VAL A O 1
ATOM 1417 N N . ASP A 1 182 ? -1.039 -11.009 -0.282 1.00 94.94 182 ASP A N 1
ATOM 1418 C CA . ASP A 1 182 ? -1.446 -11.196 1.111 1.00 94.94 182 ASP A CA 1
ATOM 1419 C C . ASP A 1 182 ? -1.765 -9.839 1.782 1.00 94.94 182 ASP A C 1
ATOM 1421 O O . ASP A 1 182 ? -0.880 -8.982 1.880 1.00 94.94 182 ASP A O 1
ATOM 1425 N N . PRO A 1 183 ? -2.980 -9.633 2.330 1.00 96.06 183 PRO A N 1
ATOM 1426 C CA . PRO A 1 183 ? -3.320 -8.453 3.131 1.00 96.06 183 PRO A CA 1
ATOM 1427 C C . PRO A 1 183 ? -2.324 -8.124 4.258 1.00 96.06 183 PRO A C 1
ATOM 1429 O O . PRO A 1 183 ? -2.088 -6.956 4.574 1.00 96.06 183 PRO A O 1
ATOM 1432 N N . ARG A 1 184 ? -1.720 -9.148 4.871 1.00 96.88 184 ARG A N 1
ATOM 1433 C CA . ARG A 1 184 ? -0.718 -9.016 5.941 1.00 96.88 184 ARG A CA 1
ATOM 1434 C C . ARG A 1 184 ? 0.605 -8.477 5.398 1.00 96.88 184 ARG A C 1
ATOM 1436 O O . ARG A 1 184 ? 1.276 -7.727 6.103 1.00 96.88 184 ARG A O 1
ATOM 1443 N N . LEU A 1 185 ? 0.958 -8.805 4.151 1.00 97.62 185 LEU A N 1
ATOM 1444 C CA . LEU A 1 185 ? 2.125 -8.242 3.466 1.00 97.62 185 LEU A CA 1
ATOM 1445 C C . LEU A 1 185 ? 1.918 -6.760 3.153 1.00 97.62 185 LEU A C 1
ATOM 1447 O O . LEU A 1 185 ? 2.810 -5.957 3.411 1.00 97.62 185 LEU A O 1
ATOM 1451 N N . VAL A 1 186 ? 0.724 -6.383 2.686 1.00 97.94 186 VAL A N 1
ATOM 1452 C CA . VAL A 1 186 ? 0.367 -4.974 2.452 1.00 97.94 186 VAL A CA 1
ATOM 1453 C C . VAL A 1 186 ? 0.537 -4.158 3.737 1.00 97.94 186 VAL A C 1
ATOM 1455 O O . VAL A 1 186 ? 1.212 -3.131 3.740 1.00 97.94 186 VAL A O 1
ATOM 1458 N N . ALA A 1 187 ? -0.001 -4.652 4.857 1.00 97.44 187 ALA A N 1
ATOM 1459 C CA . ALA A 1 187 ? 0.174 -4.014 6.159 1.00 97.44 187 ALA A CA 1
ATOM 1460 C C . ALA A 1 187 ? 1.652 -3.959 6.594 1.00 97.44 187 ALA A C 1
ATOM 1462 O O . ALA A 1 187 ? 2.115 -2.926 7.076 1.00 97.44 187 ALA A O 1
ATOM 1463 N N . ALA A 1 188 ? 2.416 -5.038 6.395 1.00 96.75 188 ALA A N 1
ATOM 1464 C CA . ALA A 1 188 ? 3.841 -5.085 6.721 1.00 96.75 188 ALA A CA 1
ATOM 1465 C C . ALA A 1 188 ? 4.653 -4.024 5.962 1.00 96.75 188 ALA A C 1
ATOM 1467 O O . ALA A 1 188 ? 5.481 -3.338 6.563 1.00 96.75 188 ALA A O 1
ATOM 1468 N N . ILE A 1 189 ? 4.372 -3.840 4.672 1.00 96.31 189 ILE A N 1
ATOM 1469 C CA . ILE A 1 189 ? 5.003 -2.806 3.848 1.00 96.31 189 ILE A CA 1
ATOM 1470 C C . ILE A 1 189 ? 4.655 -1.411 4.369 1.00 96.31 189 ILE A C 1
ATOM 1472 O O . ILE A 1 189 ? 5.558 -0.604 4.566 1.00 96.31 189 ILE A O 1
ATOM 1476 N N . MET A 1 190 ? 3.388 -1.130 4.691 1.00 96.25 190 MET A N 1
ATOM 1477 C CA . MET A 1 190 ? 2.994 0.178 5.238 1.00 96.25 190 MET A CA 1
ATOM 1478 C C . MET A 1 190 ? 3.698 0.514 6.558 1.00 96.25 190 MET A C 1
ATOM 1480 O O . MET A 1 190 ? 4.025 1.677 6.810 1.00 96.25 190 MET A O 1
ATOM 1484 N N . VAL A 1 191 ? 3.956 -0.485 7.409 1.00 94.38 191 VAL A N 1
ATOM 1485 C CA . VAL A 1 191 ? 4.762 -0.284 8.621 1.00 94.38 191 VAL A CA 1
ATOM 1486 C C . VAL A 1 191 ? 6.163 0.188 8.259 1.00 94.38 191 VAL A C 1
ATOM 1488 O O . VAL A 1 191 ? 6.612 1.198 8.797 1.00 94.38 191 VAL A O 1
ATOM 1491 N N . VAL A 1 192 ? 6.849 -0.531 7.370 1.00 93.56 192 VAL A N 1
ATOM 1492 C CA . VAL A 1 192 ? 8.244 -0.236 7.017 1.00 93.56 192 VAL A CA 1
ATOM 1493 C C . VAL A 1 192 ? 8.358 1.085 6.261 1.00 93.56 192 VAL A C 1
ATOM 1495 O O . VAL A 1 192 ? 9.252 1.877 6.550 1.00 93.56 192 VAL A O 1
ATOM 1498 N N . GLU A 1 193 ? 7.435 1.350 5.340 1.00 93.00 193 GLU A N 1
ATOM 1499 C CA . GLU A 1 193 ? 7.484 2.529 4.482 1.00 93.00 193 GLU A CA 1
ATOM 1500 C C . GLU A 1 193 ? 7.118 3.816 5.204 1.00 93.00 193 GLU A C 1
ATOM 1502 O O . GLU A 1 193 ? 7.786 4.836 5.032 1.00 93.00 193 GLU A O 1
ATOM 1507 N N . SER A 1 194 ? 6.050 3.789 6.000 1.00 93.56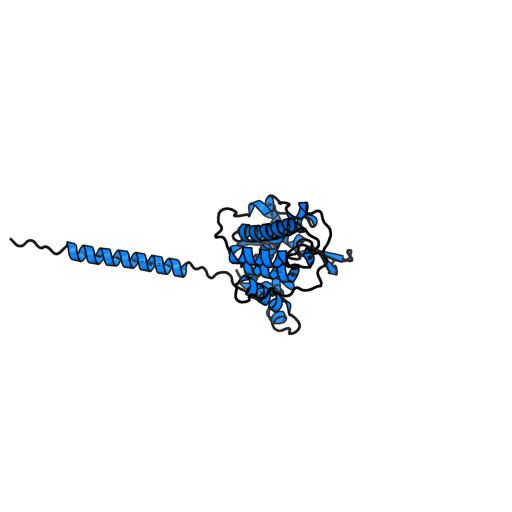 194 SER A N 1
ATOM 1508 C CA . SER A 1 194 ? 5.442 5.012 6.522 1.00 93.56 194 SER A CA 1
ATOM 1509 C C . SER A 1 194 ? 5.149 4.973 8.005 1.00 93.56 194 SER A C 1
ATOM 1511 O O . SER A 1 194 ? 4.654 5.964 8.527 1.00 93.56 194 SER A O 1
ATOM 1513 N N . THR A 1 195 ? 5.412 3.879 8.717 1.00 92.19 195 THR A N 1
ATOM 1514 C CA . THR A 1 195 ? 4.982 3.717 10.114 1.00 92.19 195 THR A CA 1
ATOM 1515 C C . THR A 1 195 ? 3.458 3.653 10.275 1.00 92.19 195 THR A C 1
ATOM 1517 O O . THR A 1 195 ? 2.933 4.016 11.323 1.00 92.19 195 THR A O 1
ATOM 1520 N N . MET A 1 196 ? 2.736 3.214 9.232 1.00 94.00 196 MET A N 1
ATOM 1521 C CA . MET A 1 196 ? 1.271 3.345 9.128 1.00 94.00 196 MET A CA 1
ATOM 1522 C C . MET A 1 196 ? 0.784 4.806 9.225 1.00 94.00 196 MET A C 1
ATOM 1524 O O . MET A 1 196 ? -0.349 5.073 9.629 1.00 94.00 196 MET A O 1
ATOM 1528 N N . ASN A 1 197 ? 1.634 5.771 8.860 1.00 94.38 197 ASN A N 1
ATOM 1529 C CA . ASN A 1 197 ? 1.310 7.193 8.891 1.00 94.38 197 ASN A CA 1
ATOM 1530 C C . ASN A 1 197 ? 0.868 7.669 7.497 1.00 94.38 197 ASN A C 1
ATOM 1532 O O . ASN A 1 197 ? 1.712 7.807 6.610 1.00 94.38 197 ASN A O 1
ATOM 1536 N N . PRO A 1 198 ? -0.414 8.003 7.273 1.00 96.25 198 PRO A N 1
ATOM 1537 C CA . PRO A 1 198 ? -0.849 8.497 5.971 1.00 96.25 198 PRO A CA 1
ATOM 1538 C C . PRO A 1 198 ? -0.340 9.916 5.662 1.00 96.25 198 PRO A C 1
ATOM 1540 O O . PRO A 1 198 ? -0.377 10.328 4.511 1.00 96.25 198 PRO A O 1
ATOM 1543 N N . PHE A 1 199 ? 0.193 10.646 6.648 1.00 95.12 199 PHE A N 1
ATOM 1544 C CA . PHE A 1 199 ? 0.831 11.959 6.473 1.00 95.12 199 PHE A CA 1
ATOM 1545 C C . PHE A 1 199 ? 2.311 11.865 6.066 1.00 95.12 199 PHE A C 1
ATOM 1547 O O . PHE A 1 199 ? 3.006 12.881 5.996 1.00 95.12 199 PHE A O 1
ATOM 1554 N N . ALA A 1 200 ? 2.823 10.653 5.864 1.00 93.69 200 ALA A N 1
ATOM 1555 C CA . ALA A 1 200 ? 4.215 10.404 5.546 1.00 93.69 200 ALA A CA 1
ATOM 1556 C C . ALA A 1 200 ? 4.633 11.027 4.205 1.00 93.69 200 ALA A C 1
ATOM 1558 O O . ALA A 1 200 ? 4.026 10.767 3.163 1.00 93.69 200 ALA A O 1
ATOM 1559 N N . LEU A 1 201 ? 5.717 11.800 4.237 1.00 92.94 201 LEU A N 1
ATOM 1560 C CA . LEU A 1 201 ? 6.360 12.409 3.081 1.00 92.94 201 LEU A CA 1
ATOM 1561 C C . LEU A 1 201 ? 7.859 12.121 3.126 1.00 92.94 201 LEU A C 1
ATOM 1563 O O . LEU A 1 201 ? 8.534 12.443 4.111 1.00 92.94 201 LEU A O 1
ATOM 1567 N N . ARG A 1 202 ? 8.387 11.583 2.033 1.00 89.81 202 ARG A N 1
ATOM 1568 C CA . ARG A 1 202 ? 9.826 11.438 1.824 1.00 89.81 202 ARG A CA 1
ATOM 1569 C C . ARG A 1 202 ? 10.232 12.228 0.591 1.00 89.81 202 ARG A C 1
ATOM 1571 O O . ARG A 1 202 ? 9.587 12.151 -0.450 1.00 89.81 202 ARG A O 1
ATOM 1578 N N . GLU A 1 203 ? 11.268 13.036 0.758 1.00 85.75 203 GLU A N 1
ATOM 1579 C CA . GLU A 1 203 ? 11.911 13.764 -0.327 1.00 85.75 203 GLU A CA 1
ATOM 1580 C C . GLU A 1 203 ? 12.933 12.837 -0.974 1.00 85.75 203 GLU A C 1
ATOM 1582 O O . GLU A 1 203 ? 13.793 12.282 -0.292 1.00 85.75 203 GLU A O 1
ATOM 1587 N N . GLU A 1 204 ? 12.804 12.656 -2.277 1.00 80.75 204 GLU A N 1
ATOM 1588 C CA . GLU A 1 204 ? 13.647 11.797 -3.088 1.00 80.75 204 GLU A CA 1
ATOM 1589 C C . GLU A 1 204 ? 14.424 12.658 -4.077 1.00 80.75 204 GLU A C 1
ATOM 1591 O O . GLU A 1 204 ? 13.929 13.667 -4.602 1.00 80.75 204 GLU A O 1
ATOM 1596 N N . ARG A 1 205 ? 15.651 12.235 -4.381 1.00 73.81 205 ARG A N 1
ATOM 1597 C CA . ARG A 1 205 ? 16.436 12.884 -5.427 1.00 73.81 205 ARG A CA 1
ATOM 1598 C C . ARG A 1 205 ? 15.724 12.687 -6.762 1.00 73.81 205 ARG A C 1
ATOM 1600 O O . ARG A 1 205 ? 15.437 11.563 -7.170 1.00 73.81 205 ARG A O 1
ATOM 1607 N N . SER A 1 206 ? 15.442 13.787 -7.446 1.00 70.56 206 SER A N 1
ATOM 1608 C CA . SER A 1 206 ? 14.827 13.732 -8.765 1.00 70.56 206 SER A CA 1
ATOM 1609 C C . SER A 1 206 ? 15.764 13.084 -9.785 1.00 70.56 206 SER A C 1
ATOM 1611 O O . SER A 1 206 ? 16.958 13.385 -9.836 1.00 70.56 206 SER A O 1
ATOM 1613 N N . LEU A 1 207 ? 15.200 12.220 -10.629 1.00 67.62 207 LEU A N 1
ATOM 1614 C CA . LEU A 1 207 ? 15.860 11.708 -11.834 1.00 67.62 207 LEU A CA 1
ATOM 1615 C C . LEU A 1 207 ? 15.547 12.567 -13.073 1.00 67.62 207 LEU A C 1
ATOM 1617 O O . LEU A 1 207 ? 16.073 12.309 -14.154 1.00 67.62 207 LEU A O 1
ATOM 1621 N N . LEU A 1 208 ? 14.683 13.579 -12.933 1.00 66.19 208 LEU A N 1
ATOM 1622 C CA . LEU A 1 208 ? 14.284 14.473 -14.015 1.00 66.19 208 LEU A CA 1
ATOM 1623 C C . LEU A 1 208 ? 15.215 15.694 -14.097 1.00 66.19 208 LEU A C 1
ATOM 1625 O O . LEU A 1 208 ? 15.523 16.280 -13.060 1.00 66.19 208 LEU A O 1
ATOM 1629 N N . PRO A 1 209 ? 15.577 16.165 -15.309 1.00 57.66 209 PRO A N 1
ATOM 1630 C CA . PRO A 1 209 ? 16.528 17.270 -15.488 1.00 57.66 209 PRO A CA 1
ATOM 1631 C C . PRO A 1 209 ? 16.107 18.620 -14.883 1.00 57.66 209 PRO A C 1
ATOM 1633 O O . PRO A 1 209 ? 16.966 19.463 -14.651 1.00 57.66 209 PRO A O 1
ATOM 1636 N N . ASN A 1 210 ? 14.803 18.841 -14.664 1.00 70.25 210 ASN A N 1
ATOM 1637 C CA . ASN A 1 210 ? 14.228 20.158 -14.344 1.00 70.25 210 ASN A CA 1
ATOM 1638 C C . ASN A 1 210 ? 13.553 20.236 -12.965 1.00 70.25 210 ASN A C 1
ATOM 1640 O O . ASN A 1 210 ? 12.891 21.227 -12.662 1.00 70.25 210 ASN A O 1
ATOM 1644 N N . HIS A 1 211 ? 13.669 19.193 -12.148 1.00 59.41 211 HIS A N 1
ATOM 1645 C CA . HIS A 1 211 ? 13.131 19.176 -10.792 1.00 59.41 211 HIS A CA 1
ATOM 1646 C C . HIS A 1 211 ? 14.264 18.807 -9.849 1.00 59.41 211 HIS A C 1
ATOM 1648 O O . HIS A 1 211 ? 14.915 17.797 -10.085 1.00 59.41 211 HIS A O 1
ATOM 1654 N N . ASP A 1 212 ? 14.493 19.594 -8.799 1.00 65.00 212 ASP A N 1
ATOM 1655 C CA . ASP A 1 212 ? 15.530 19.275 -7.809 1.00 65.00 212 ASP A CA 1
ATOM 1656 C C . ASP A 1 212 ? 15.095 18.106 -6.907 1.00 65.00 212 ASP A C 1
ATOM 1658 O O . ASP A 1 212 ? 15.911 17.267 -6.520 1.00 65.00 212 ASP A O 1
ATOM 1662 N N . PHE A 1 213 ? 13.786 17.991 -6.652 1.00 70.00 213 PHE A N 1
ATOM 1663 C CA . PHE A 1 213 ? 13.202 16.999 -5.753 1.00 70.00 213 PHE A CA 1
ATOM 1664 C C . PHE A 1 213 ? 11.897 16.424 -6.301 1.00 70.00 213 PHE A C 1
ATOM 1666 O O . PHE A 1 213 ? 11.115 17.121 -6.950 1.00 70.00 213 PHE A O 1
ATOM 1673 N N . ILE A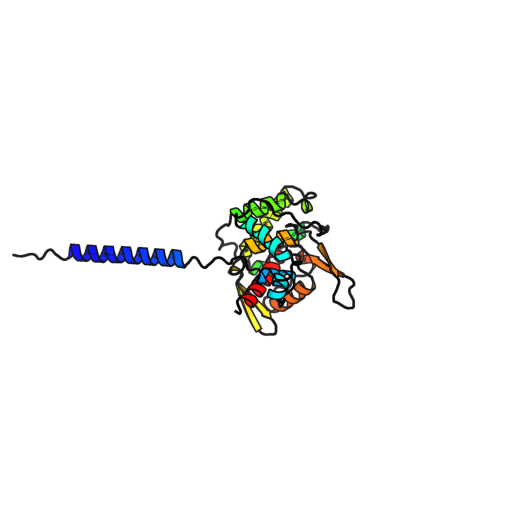 1 214 ? 11.668 15.146 -6.008 1.00 82.81 214 ILE A N 1
ATOM 1674 C CA . ILE A 1 214 ? 10.399 14.441 -6.218 1.00 82.81 214 ILE A CA 1
ATOM 1675 C C . ILE A 1 214 ? 9.999 13.825 -4.872 1.00 82.81 214 ILE A C 1
ATOM 1677 O O . ILE A 1 214 ? 10.848 13.630 -4.008 1.00 82.81 214 ILE A O 1
ATOM 1681 N N . TYR A 1 215 ? 8.715 13.544 -4.655 1.00 88.81 215 TYR A N 1
ATOM 1682 C CA . TYR A 1 215 ? 8.237 13.068 -3.359 1.00 88.81 215 TYR A CA 1
ATOM 1683 C C . TYR A 1 215 ? 7.568 11.696 -3.423 1.00 88.81 215 TYR A C 1
ATOM 1685 O O . TYR A 1 215 ? 6.814 11.394 -4.353 1.00 88.81 215 TYR A O 1
ATOM 1693 N N . SER A 1 216 ? 7.781 10.920 -2.364 1.00 92.50 216 SER A N 1
ATOM 1694 C CA . SER A 1 216 ? 7.022 9.716 -2.028 1.00 92.50 216 SER A CA 1
ATOM 1695 C C . SER A 1 216 ? 6.003 10.044 -0.935 1.00 92.50 216 SER A C 1
ATOM 1697 O O . SER A 1 216 ? 6.332 10.739 0.031 1.00 92.50 216 SER A O 1
ATOM 1699 N N . ARG A 1 217 ? 4.747 9.605 -1.100 1.00 94.88 217 ARG A N 1
ATOM 1700 C CA . ARG A 1 217 ? 3.615 10.047 -0.257 1.00 94.88 217 ARG A CA 1
ATOM 1701 C C . ARG A 1 217 ? 2.796 8.893 0.320 1.00 94.88 217 ARG A C 1
ATOM 1703 O O . ARG A 1 217 ? 2.578 7.871 -0.334 1.00 94.88 217 ARG A O 1
ATOM 1710 N N . GLY A 1 218 ? 2.266 9.117 1.520 1.00 95.75 218 GLY A N 1
ATOM 1711 C CA . GLY A 1 218 ? 1.243 8.285 2.148 1.00 95.75 218 GLY A CA 1
ATOM 1712 C C . GLY A 1 218 ? 1.749 6.945 2.685 1.00 95.75 218 GLY A C 1
ATOM 1713 O O . GLY A 1 218 ? 2.947 6.734 2.868 1.00 95.75 218 GLY A O 1
ATOM 1714 N N . LEU A 1 219 ? 0.814 6.035 2.951 1.00 96.69 219 LEU A N 1
ATOM 1715 C CA . LEU A 1 219 ? 1.049 4.782 3.678 1.00 96.69 219 LEU A CA 1
ATOM 1716 C C . LEU A 1 219 ? 2.067 3.851 3.012 1.00 96.69 219 LEU A C 1
ATOM 1718 O O . LEU A 1 219 ? 2.905 3.251 3.679 1.00 96.69 219 LEU A O 1
ATOM 1722 N N . MET A 1 220 ? 1.975 3.752 1.694 1.00 96.56 220 MET A N 1
ATOM 1723 C CA . MET A 1 220 ? 2.791 2.916 0.824 1.00 96.56 220 MET A CA 1
ATOM 1724 C C . MET A 1 220 ? 4.007 3.689 0.283 1.00 96.56 220 MET A C 1
ATOM 1726 O O . MET A 1 220 ? 4.793 3.134 -0.469 1.00 96.56 220 MET A O 1
ATOM 1730 N N . GLN A 1 221 ? 4.188 4.969 0.640 1.00 94.81 221 GLN A N 1
ATOM 1731 C CA . GLN A 1 221 ? 5.268 5.814 0.106 1.00 94.81 221 GLN A CA 1
ATOM 1732 C C . GLN A 1 221 ? 5.365 5.752 -1.428 1.00 94.81 221 GLN A C 1
ATOM 1734 O O . GLN A 1 221 ? 6.428 5.531 -2.003 1.00 94.81 221 GLN A O 1
ATOM 1739 N N . ILE A 1 222 ? 4.238 5.970 -2.112 1.00 95.62 222 ILE A N 1
ATOM 1740 C CA . ILE A 1 222 ? 4.202 5.928 -3.577 1.00 95.62 222 ILE A CA 1
ATOM 1741 C C . ILE A 1 222 ? 5.000 7.109 -4.125 1.00 95.62 222 ILE A C 1
ATOM 1743 O O . ILE A 1 222 ? 4.617 8.268 -3.936 1.00 95.62 222 ILE A O 1
ATOM 1747 N N . TYR A 1 223 ? 6.095 6.789 -4.811 1.00 91.75 223 TYR A N 1
ATOM 1748 C CA . TYR A 1 223 ? 6.931 7.742 -5.527 1.00 91.75 223 TYR A CA 1
ATOM 1749 C C . TYR A 1 223 ? 6.180 8.356 -6.714 1.00 91.75 223 TYR A C 1
ATOM 1751 O O . TYR A 1 223 ? 5.453 7.670 -7.431 1.00 91.75 223 TYR A O 1
ATOM 1759 N N . GLU A 1 224 ? 6.354 9.652 -6.959 1.00 90.31 224 GLU A N 1
ATOM 1760 C CA . GLU A 1 224 ? 5.571 10.365 -7.977 1.00 90.31 224 GLU A CA 1
ATOM 1761 C C . GLU A 1 224 ? 5.752 9.815 -9.403 1.00 90.31 224 GLU A C 1
ATOM 1763 O O . GLU A 1 224 ? 4.775 9.703 -10.143 1.00 90.31 224 GLU A O 1
ATOM 1768 N N . LEU A 1 225 ? 6.964 9.386 -9.784 1.00 89.19 225 LEU A N 1
ATOM 1769 C CA . LEU A 1 225 ? 7.176 8.751 -11.097 1.00 89.19 225 LEU A CA 1
ATOM 1770 C C . LEU A 1 225 ? 6.488 7.380 -11.184 1.00 89.19 225 LEU A C 1
ATOM 1772 O O . LEU A 1 225 ? 5.999 6.985 -12.248 1.00 89.19 225 LEU A O 1
ATOM 1776 N N . THR A 1 226 ? 6.404 6.671 -10.055 1.00 93.12 226 THR A N 1
ATOM 1777 C CA . THR A 1 226 ? 5.629 5.433 -9.950 1.00 93.12 226 THR A CA 1
ATOM 1778 C C . THR A 1 226 ? 4.148 5.726 -10.154 1.00 93.12 226 THR A C 1
ATOM 1780 O O . THR A 1 226 ? 3.513 5.045 -10.953 1.00 93.12 226 THR A O 1
ATOM 1783 N N . LEU A 1 227 ? 3.603 6.781 -9.536 1.00 95.50 227 LEU A N 1
ATOM 1784 C CA . LEU A 1 227 ? 2.218 7.203 -9.768 1.00 95.50 227 LEU A CA 1
ATOM 1785 C C . LEU A 1 227 ? 1.941 7.459 -11.258 1.00 95.50 227 LEU A C 1
ATOM 1787 O O . LEU A 1 227 ? 0.934 6.985 -11.779 1.00 95.50 227 LEU A O 1
ATOM 1791 N N . TRP A 1 228 ? 2.821 8.171 -11.968 1.00 93.06 228 TRP A N 1
ATOM 1792 C CA . TRP A 1 228 ? 2.628 8.427 -13.403 1.00 93.06 228 TRP A CA 1
ATOM 1793 C C . TRP A 1 228 ? 2.620 7.143 -14.235 1.00 93.06 228 TRP A C 1
ATOM 1795 O O . TRP A 1 228 ? 1.811 7.004 -15.158 1.00 93.06 228 TRP A O 1
ATOM 1805 N N . SER A 1 229 ? 3.478 6.185 -13.883 1.00 93.75 229 SER A N 1
ATOM 1806 C CA . SER A 1 229 ? 3.501 4.863 -14.514 1.00 93.75 229 SER A CA 1
ATOM 1807 C C . SER A 1 229 ? 2.194 4.108 -14.256 1.00 93.75 229 SER A C 1
ATOM 1809 O O . SER A 1 229 ? 1.556 3.653 -15.203 1.00 93.75 229 SER A O 1
ATOM 1811 N N . LEU A 1 230 ? 1.729 4.067 -13.003 1.00 96.62 230 LEU A N 1
ATOM 1812 C CA . LEU A 1 230 ? 0.471 3.415 -12.626 1.00 96.62 230 LEU A CA 1
ATOM 1813 C C . LEU A 1 230 ? -0.744 4.054 -13.317 1.00 96.62 230 LEU A C 1
ATOM 1815 O O . LEU A 1 230 ? -1.585 3.339 -13.856 1.00 96.62 230 LEU A O 1
ATOM 1819 N N . ASN A 1 231 ? -0.818 5.386 -13.384 1.00 96.62 231 ASN A N 1
ATOM 1820 C CA . ASN A 1 231 ? -1.881 6.087 -14.114 1.00 96.62 231 ASN A CA 1
ATOM 1821 C C . ASN A 1 231 ? -1.851 5.772 -15.615 1.00 96.62 231 ASN A C 1
ATOM 1823 O O . ASN A 1 231 ? -2.897 5.649 -16.247 1.00 96.62 231 ASN A O 1
ATOM 1827 N N . THR A 1 232 ? -0.660 5.611 -16.197 1.00 96.00 232 THR A N 1
ATOM 1828 C CA . THR A 1 232 ? -0.526 5.205 -17.602 1.00 96.00 232 THR A CA 1
ATOM 1829 C C . THR A 1 232 ? -1.077 3.798 -17.820 1.00 96.00 232 THR A C 1
ATOM 1831 O O . THR A 1 232 ? -1.787 3.563 -18.797 1.00 96.00 232 THR A O 1
ATOM 1834 N N . TRP A 1 233 ? -0.797 2.878 -16.898 1.00 96.88 233 TRP A N 1
ATOM 1835 C CA . TRP A 1 233 ? -1.284 1.501 -16.958 1.00 96.88 233 TRP A CA 1
ATOM 1836 C C . TRP A 1 233 ? -2.793 1.387 -16.773 1.00 96.88 233 TRP A C 1
ATOM 1838 O O . TRP A 1 233 ? -3.437 0.570 -17.427 1.00 96.88 233 TRP A O 1
ATOM 1848 N N . LEU A 1 234 ? -3.353 2.222 -15.903 1.00 96.75 234 LEU A N 1
ATOM 1849 C CA . LEU A 1 234 ? -4.771 2.253 -15.558 1.00 96.75 234 LEU A CA 1
ATOM 1850 C C . LEU A 1 234 ? -5.627 3.114 -16.493 1.00 96.75 234 LEU A C 1
ATOM 1852 O O . LEU A 1 234 ? -6.842 3.191 -16.306 1.00 96.75 234 LEU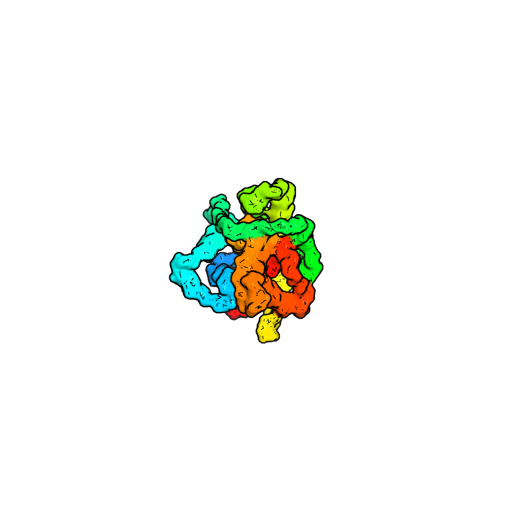 A O 1
ATOM 1856 N N . ARG A 1 235 ? -5.023 3.769 -17.489 1.00 92.94 235 ARG A N 1
ATOM 1857 C CA . ARG A 1 235 ? -5.703 4.752 -18.342 1.00 92.94 235 ARG A CA 1
ATOM 1858 C C . ARG A 1 235 ? -6.995 4.212 -18.957 1.00 92.94 235 ARG A C 1
ATOM 1860 O O . ARG A 1 235 ? -8.013 4.897 -18.938 1.00 92.94 235 ARG A O 1
ATOM 1867 N N . ASP A 1 236 ? -6.955 2.984 -19.468 1.00 90.00 236 ASP A N 1
ATOM 1868 C CA . ASP A 1 236 ? -8.093 2.353 -20.149 1.00 90.00 236 ASP A CA 1
ATOM 1869 C C . ASP A 1 236 ? -9.181 1.900 -19.142 1.00 90.00 236 ASP A C 1
ATOM 1871 O O . ASP A 1 236 ? -10.349 1.766 -19.498 1.00 90.00 236 ASP A O 1
ATOM 1875 N N . SER A 1 237 ? -8.810 1.770 -17.865 1.00 87.81 237 SER A N 1
ATOM 1876 C CA . SER A 1 237 ? -9.678 1.464 -16.721 1.00 87.81 237 SER A CA 1
ATOM 1877 C C . SER A 1 237 ? -10.319 2.711 -16.086 1.00 87.81 237 SER A C 1
ATOM 1879 O O . SER A 1 237 ? -11.045 2.597 -15.098 1.00 87.81 237 SER A O 1
ATOM 1881 N N . GLY A 1 238 ? -10.055 3.911 -16.621 1.00 89.19 238 GLY A N 1
ATOM 1882 C CA . GLY A 1 238 ? -10.662 5.171 -16.170 1.00 89.19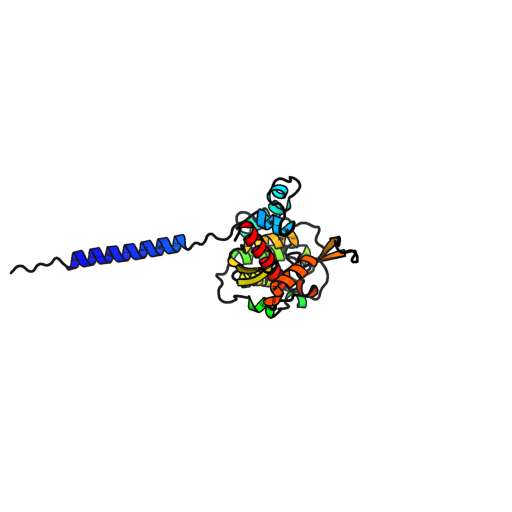 238 GLY A CA 1
ATOM 1883 C C . GLY A 1 238 ? -10.192 5.669 -14.796 1.00 89.19 238 GLY A C 1
ATOM 1884 O O . GLY A 1 238 ? -10.768 6.618 -14.256 1.00 89.19 238 GLY A O 1
ATOM 1885 N N . VAL A 1 239 ? -9.159 5.049 -14.219 1.00 94.62 239 VAL A N 1
ATOM 1886 C CA . VAL A 1 239 ? -8.539 5.495 -12.966 1.00 94.62 239 VAL A CA 1
ATOM 1887 C C . VAL A 1 239 ? -7.390 6.443 -13.296 1.00 94.62 239 VAL A C 1
ATOM 1889 O O . VAL A 1 239 ? -6.479 6.099 -14.045 1.00 94.62 239 VAL A O 1
ATOM 1892 N N . ASN A 1 240 ? -7.435 7.643 -12.722 1.00 94.88 240 ASN A N 1
ATOM 1893 C CA . ASN A 1 240 ? -6.384 8.648 -12.836 1.00 94.88 240 ASN A CA 1
ATOM 1894 C C . ASN A 1 240 ? -6.275 9.398 -11.507 1.00 94.88 240 ASN A C 1
ATOM 1896 O O . ASN A 1 240 ? -7.095 10.270 -11.224 1.00 94.88 240 ASN A O 1
ATOM 1900 N N . VAL A 1 241 ? -5.289 9.029 -10.694 1.00 96.44 241 VAL A N 1
ATOM 1901 C CA . VAL A 1 241 ? -5.076 9.585 -9.352 1.00 96.44 241 VAL A CA 1
ATOM 1902 C C . VAL A 1 241 ? -4.060 10.723 -9.436 1.00 96.44 241 VAL A C 1
ATOM 1904 O O . VAL A 1 241 ? -2.957 10.547 -9.951 1.00 96.44 241 VAL A O 1
ATOM 1907 N N . GLN A 1 242 ? -4.408 11.904 -8.936 1.00 95.00 242 GLN A N 1
ATOM 1908 C CA . GLN A 1 242 ? -3.503 13.050 -8.869 1.00 95.00 242 GLN A CA 1
ATOM 1909 C C . GLN A 1 242 ? -2.514 12.928 -7.696 1.00 95.00 242 GLN A C 1
ATOM 1911 O O . GLN A 1 242 ? -2.820 12.277 -6.697 1.00 95.00 242 GLN A O 1
ATOM 1916 N N . PRO A 1 243 ? -1.349 13.607 -7.732 1.00 92.56 243 PRO A N 1
ATOM 1917 C CA . PRO A 1 243 ? -0.388 13.567 -6.625 1.00 92.56 243 PRO A CA 1
ATOM 1918 C C . PRO A 1 243 ? -0.974 13.958 -5.259 1.00 92.56 243 PRO A C 1
ATOM 1920 O O . PRO A 1 243 ? -0.586 13.385 -4.244 1.00 92.56 243 PRO A O 1
ATOM 1923 N N . LEU A 1 244 ? -1.923 14.903 -5.220 1.00 93.00 244 LEU A N 1
ATOM 1924 C CA . LEU A 1 244 ? -2.617 15.296 -3.986 1.00 93.00 244 LEU A CA 1
ATOM 1925 C C . LEU A 1 244 ? -3.539 14.183 -3.462 1.00 93.00 244 LEU A C 1
ATOM 1927 O O . LEU A 1 244 ? -3.681 14.007 -2.258 1.00 93.00 244 LEU A O 1
ATOM 1931 N N . GLU A 1 245 ? -4.120 13.388 -4.354 1.00 96.00 245 GLU A N 1
ATOM 1932 C CA . GLU A 1 245 ? -5.004 12.279 -3.994 1.00 96.00 245 GLU A CA 1
ATOM 1933 C C . GLU A 1 245 ? -4.244 11.083 -3.391 1.00 96.00 245 GLU A C 1
ATOM 1935 O O . GLU A 1 245 ? -4.880 10.165 -2.874 1.00 96.00 245 GLU A O 1
ATOM 1940 N N . LEU A 1 246 ? -2.900 11.085 -3.403 1.00 96.44 246 LEU A N 1
ATOM 1941 C CA . LEU A 1 246 ? -2.077 10.078 -2.715 1.00 96.44 246 LEU A CA 1
ATOM 1942 C C . LEU A 1 246 ? -2.168 10.155 -1.188 1.00 96.44 246 LEU A C 1
ATOM 1944 O O . LEU A 1 246 ? -1.756 9.207 -0.518 1.00 96.44 246 LEU A O 1
ATOM 1948 N N . TRP A 1 247 ? -2.688 11.257 -0.641 1.00 97.06 247 TRP A N 1
ATOM 1949 C CA . TRP A 1 247 ? -2.979 11.376 0.785 1.00 97.06 247 TRP A CA 1
ATOM 1950 C C . TRP A 1 247 ? -4.204 10.559 1.210 1.00 97.06 247 TRP A C 1
ATOM 1952 O O . TRP A 1 247 ? -4.290 10.167 2.374 1.00 97.06 247 TRP A O 1
ATOM 1962 N N . SER A 1 248 ? -5.121 10.262 0.281 1.00 98.38 248 SER A N 1
ATOM 1963 C CA . SER A 1 248 ? -6.251 9.373 0.557 1.00 98.38 248 SER A CA 1
ATOM 1964 C C . SER A 1 248 ? -5.732 7.979 0.878 1.00 98.38 248 SER A C 1
ATOM 1966 O O . SER A 1 248 ? -5.041 7.351 0.070 1.00 98.38 248 SER A O 1
ATOM 1968 N N . ILE A 1 249 ? -6.117 7.474 2.052 1.00 98.69 249 ILE A N 1
ATOM 1969 C CA . ILE A 1 249 ? -5.753 6.134 2.522 1.00 98.69 249 ILE A CA 1
ATOM 1970 C C . ILE A 1 249 ? -6.131 5.098 1.463 1.00 98.69 249 ILE A C 1
ATOM 1972 O O . ILE A 1 249 ? -5.324 4.242 1.110 1.00 98.69 249 ILE A O 1
ATOM 1976 N N . ARG A 1 250 ? -7.339 5.210 0.905 1.00 98.31 250 ARG A N 1
ATOM 1977 C CA . ARG A 1 250 ? -7.883 4.227 -0.034 1.00 98.31 250 ARG A CA 1
ATOM 1978 C C . ARG A 1 250 ? -7.156 4.231 -1.369 1.00 98.31 250 ARG A C 1
ATOM 1980 O O . ARG A 1 250 ? -6.796 3.163 -1.853 1.00 98.31 250 ARG A O 1
ATOM 1987 N N . ASN A 1 251 ? -6.895 5.411 -1.931 1.00 98.38 251 ASN A N 1
ATOM 1988 C CA . ASN A 1 251 ? -6.151 5.530 -3.185 1.00 98.38 251 ASN A CA 1
ATOM 1989 C C . ASN A 1 251 ? -4.726 4.991 -3.024 1.00 98.38 251 ASN A C 1
ATOM 1991 O O . ASN A 1 251 ? -4.239 4.251 -3.877 1.00 98.38 251 ASN A O 1
ATOM 1995 N N . ASN A 1 252 ? -4.077 5.328 -1.908 1.00 98.50 252 ASN A N 1
ATOM 1996 C CA . ASN A 1 252 ? -2.717 4.904 -1.614 1.00 98.50 252 ASN A CA 1
ATOM 1997 C C . ASN A 1 252 ? -2.623 3.376 -1.437 1.00 98.50 252 ASN A C 1
ATOM 1999 O O . ASN A 1 252 ? -1.752 2.739 -2.026 1.00 98.50 252 ASN A O 1
ATOM 2003 N N . VAL A 1 253 ? -3.571 2.774 -0.707 1.00 98.69 253 VAL A N 1
ATOM 2004 C CA . VAL A 1 253 ? -3.677 1.313 -0.553 1.00 98.69 253 VAL A CA 1
ATOM 2005 C C . VAL A 1 253 ? -3.943 0.640 -1.902 1.00 98.69 253 VAL A C 1
ATOM 2007 O O . VAL A 1 253 ? -3.229 -0.293 -2.253 1.00 98.69 253 VAL A O 1
ATOM 2010 N N . PHE A 1 254 ? -4.920 1.118 -2.680 1.00 98.50 254 PHE A N 1
ATOM 2011 C CA . PHE A 1 254 ? -5.270 0.534 -3.979 1.00 98.50 254 PHE A CA 1
ATOM 2012 C C . PHE A 1 254 ? -4.078 0.511 -4.942 1.00 98.50 254 PHE A C 1
ATOM 2014 O O . PHE A 1 254 ? -3.755 -0.534 -5.501 1.00 98.50 254 PHE A O 1
ATOM 2021 N N . LEU A 1 255 ? -3.395 1.647 -5.108 1.00 98.50 255 LEU A N 1
ATOM 2022 C CA . LEU A 1 255 ? -2.236 1.753 -5.996 1.00 98.50 255 LEU A CA 1
ATOM 2023 C C . LEU A 1 255 ? -1.043 0.928 -5.493 1.00 98.50 255 LEU A C 1
ATOM 2025 O O . LEU A 1 255 ? -0.334 0.326 -6.296 1.00 98.50 255 LEU A O 1
ATOM 2029 N N . GLY A 1 256 ? -0.841 0.855 -4.176 1.00 98.31 256 GLY A N 1
ATOM 2030 C CA . GLY A 1 256 ? 0.173 -0.013 -3.583 1.00 98.31 256 GLY A CA 1
ATOM 2031 C C . GLY A 1 256 ? -0.106 -1.498 -3.835 1.00 98.31 256 GLY A C 1
ATOM 2032 O O . GLY A 1 256 ? 0.791 -2.239 -4.231 1.00 98.31 256 GLY A O 1
ATOM 2033 N N . MET A 1 257 ? -1.361 -1.930 -3.675 1.00 98.31 257 MET A N 1
ATOM 2034 C CA . MET A 1 257 ? -1.786 -3.297 -3.991 1.00 98.31 257 MET A CA 1
ATOM 2035 C C . MET A 1 257 ? -1.689 -3.598 -5.488 1.00 98.31 257 MET A C 1
ATOM 2037 O O . MET A 1 257 ? -1.285 -4.699 -5.847 1.00 98.31 257 MET A O 1
ATOM 2041 N N . LEU A 1 258 ? -1.971 -2.622 -6.357 1.00 98.19 258 LEU A N 1
ATOM 2042 C CA . LEU A 1 258 ? -1.771 -2.746 -7.801 1.00 98.19 258 LEU A CA 1
ATOM 2043 C C . LEU A 1 258 ? -0.303 -3.008 -8.147 1.00 98.19 258 LEU A C 1
ATOM 2045 O O . LEU A 1 258 ? -0.003 -3.915 -8.922 1.00 98.19 258 LEU A O 1
ATOM 2049 N N . TYR A 1 259 ? 0.606 -2.233 -7.550 1.00 97.88 259 TYR A N 1
ATOM 2050 C CA . TYR A 1 259 ? 2.043 -2.399 -7.749 1.00 97.88 259 TYR A CA 1
ATOM 2051 C C . TYR A 1 259 ? 2.514 -3.778 -7.273 1.00 97.88 259 TYR A C 1
ATOM 2053 O O . TYR A 1 259 ? 3.231 -4.469 -7.993 1.00 97.88 259 TYR A O 1
ATOM 2061 N N . LEU A 1 260 ? 2.066 -4.213 -6.090 1.00 97.81 260 LEU A N 1
ATOM 2062 C CA . LEU A 1 260 ? 2.389 -5.534 -5.542 1.00 97.81 260 LEU A CA 1
ATOM 2063 C C . LEU A 1 260 ? 1.816 -6.678 -6.377 1.00 97.81 260 LEU A C 1
ATOM 2065 O O . LEU A 1 260 ? 2.501 -7.676 -6.589 1.00 97.81 260 LEU A O 1
ATOM 2069 N N . ALA A 1 261 ? 0.588 -6.543 -6.875 1.00 97.06 261 ALA A N 1
ATOM 2070 C CA . ALA A 1 261 ? -0.027 -7.544 -7.736 1.00 97.06 261 ALA A CA 1
ATOM 2071 C C . ALA A 1 261 ? 0.749 -7.684 -9.052 1.00 97.06 261 ALA A C 1
ATOM 2073 O O . ALA A 1 261 ? 0.961 -8.802 -9.517 1.00 97.06 261 ALA A O 1
ATOM 2074 N N . TYR A 1 262 ? 1.239 -6.575 -9.615 1.00 97.00 262 TYR A N 1
ATOM 2075 C CA . TYR A 1 262 ? 2.089 -6.619 -10.803 1.00 97.00 262 TYR A CA 1
ATOM 2076 C C . TYR A 1 262 ? 3.481 -7.204 -10.517 1.00 97.00 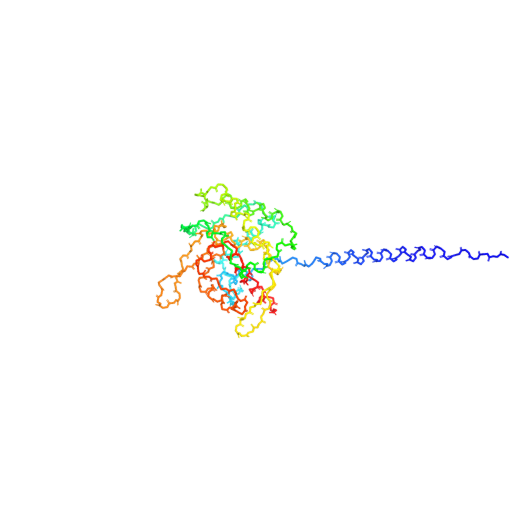262 TYR A C 1
ATOM 2078 O O . TYR A 1 262 ? 3.972 -8.019 -11.292 1.00 97.00 262 TYR A O 1
ATOM 2086 N N . ALA A 1 263 ? 4.102 -6.858 -9.386 1.00 96.38 263 ALA A N 1
ATOM 2087 C CA . ALA A 1 263 ? 5.356 -7.482 -8.958 1.00 96.38 263 ALA A CA 1
ATOM 2088 C C . ALA A 1 263 ? 5.196 -9.003 -8.783 1.00 96.38 263 ALA A C 1
ATOM 2090 O O . ALA A 1 263 ? 6.029 -9.771 -9.252 1.00 96.38 263 ALA A O 1
ATOM 2091 N N . THR A 1 264 ? 4.087 -9.437 -8.180 1.00 94.94 264 THR A N 1
ATOM 2092 C CA . THR A 1 264 ? 3.740 -10.859 -8.022 1.00 94.94 264 THR A CA 1
ATOM 2093 C C . THR A 1 264 ? 3.566 -11.537 -9.381 1.00 94.94 264 THR A C 1
ATOM 2095 O O . THR A 1 264 ? 4.126 -12.599 -9.610 1.00 94.94 264 THR A O 1
ATOM 2098 N N . HIS A 1 265 ? 2.864 -10.894 -10.317 1.00 94.19 265 HIS A N 1
ATOM 2099 C CA . HIS A 1 265 ? 2.704 -11.383 -11.689 1.00 94.19 265 HIS A CA 1
ATOM 2100 C C . HIS A 1 265 ? 4.054 -11.610 -12.397 1.00 94.19 265 HIS A C 1
ATOM 2102 O O . HIS A 1 265 ? 4.252 -12.670 -12.987 1.00 94.19 265 HIS A O 1
ATOM 2108 N N . ILE A 1 266 ? 5.011 -10.680 -12.257 1.00 93.50 266 ILE A N 1
ATOM 2109 C CA . ILE A 1 266 ? 6.374 -10.838 -12.799 1.00 93.50 266 ILE A CA 1
ATOM 2110 C C . ILE A 1 266 ? 7.108 -12.009 -12.136 1.00 93.50 266 ILE A C 1
ATOM 2112 O O . ILE A 1 266 ? 7.734 -12.803 -12.835 1.00 93.50 266 ILE A O 1
ATOM 2116 N N . VAL A 1 267 ? 7.066 -12.103 -10.802 1.00 91.12 267 VAL A N 1
ATOM 2117 C CA . VAL A 1 267 ? 7.764 -13.159 -10.046 1.00 91.12 267 VAL A CA 1
ATOM 2118 C C . VAL A 1 267 ? 7.213 -14.543 -10.389 1.00 91.12 267 VAL A C 1
ATOM 2120 O O . VAL A 1 267 ? 7.989 -15.475 -10.597 1.00 91.12 267 VAL A O 1
ATOM 2123 N N . ASP A 1 268 ? 5.893 -14.663 -10.520 1.00 88.12 268 ASP A N 1
ATOM 2124 C CA . ASP A 1 268 ? 5.231 -15.914 -10.885 1.00 88.12 268 ASP A CA 1
ATOM 2125 C C . ASP A 1 268 ? 5.453 -16.300 -12.362 1.00 88.12 268 ASP A C 1
ATOM 2127 O O . ASP A 1 268 ? 5.205 -17.448 -12.741 1.00 88.12 268 ASP A O 1
ATOM 2131 N N . GLY A 1 269 ? 5.899 -15.361 -13.207 1.00 81.88 269 GLY A N 1
ATOM 2132 C CA . GLY A 1 269 ? 6.042 -15.557 -14.653 1.00 81.88 269 GLY A CA 1
ATOM 2133 C C . GLY A 1 269 ? 4.708 -15.822 -15.357 1.00 81.88 269 GLY A C 1
ATOM 2134 O O . GLY A 1 269 ? 4.655 -16.628 -16.290 1.00 81.88 269 GLY A O 1
ATOM 2135 N N . ILE A 1 270 ? 3.632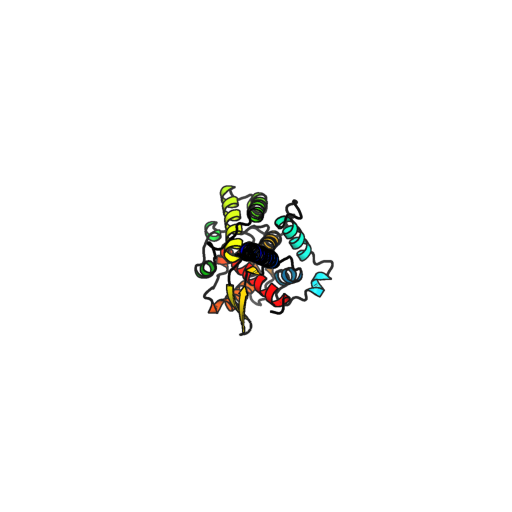 -15.208 -14.855 1.00 60.19 270 ILE A N 1
ATOM 2136 C CA . ILE A 1 270 ? 2.255 -15.333 -15.367 1.00 60.19 270 ILE A CA 1
ATOM 2137 C C . ILE A 1 270 ? 1.942 -14.156 -16.285 1.00 60.19 270 ILE A C 1
ATOM 2139 O O . ILE A 1 270 ? 2.702 -13.173 -16.221 1.00 60.19 270 ILE A O 1
#

pLDDT: mean 87.4, std 14.11, range [35.16, 98.69]

Radius of gyration: 23.69 Å; chains: 1; bounding box: 68×90×45 Å

Secondary structure (DSSP, 8-state):
------HHHHHHHHHHHHHHHHHHHHHHHHHHT--PPP---HHHHHHHHH-TT--HHHHHT-TT--HHHHHHHHHHHHHTS--SPPPPPTTPEEPP--GGGGG---HHHHTT--TTS----HHHHHHHHHHHHH-GGGTTS-HHHHHHHHHHHHHHHHHHTT-EEEEEETTEEEEEEGGGS-HHHHHHHHHHHHTT-TTEEEEEE--STT-SEEEEETTTTEEHHHHHHHHHHTGGGT----GGGGGSHHHHHHHHHHHHHHHHHHHHT-

Sequence (270 aa):
MTIMKTNGKIDLAVFTALVVAIALISTILFLSSRVAEPGFDPCVVVMYNAGLGADCNAFLNDSDYSYVDAVKRAYDYFTGVSETVPGVALSVRTHTIDESLLFERNPSVESYSQRHFFNPMRSLETKIKDVVMNANSLSFKSTQTREAIAKEIYWAIMDFSRAKVQIKVAGELIELDFSRVDPRLVAAIMVVESTMNPFALREERSLLPNHDFIYSRGLMQIYELTLWSLNTWLRDSGVNVQPLELWSIRNNVFLGMLYLAYATHIVDGI